Protein AF-A0A6I2T5A4-F1 (afdb_monomer_lite)

pLDDT: mean 81.87, std 15.04, range [35.31, 98.81]

Sequence (283 aa):
QAQASGKRFGLYHYAMGGNPETEARFFYANTSNYWRHGIVALDWEMDDNPAWGNWDWVRRFMAECERLSGGVRPLLYTGPVAGTIPQDIRDRYGLWIAQYANMSPTGYQANPWMIGAYGEAMRQYSGTGVVNTWSPIDLNVFRGDAWQWDLYANPTGGSAPPAAPAAPVQPSDPQPTPSTGGISHVMQWGETIWGLAVAYNAWPLSMWHTPSGDINRYYVGDVVTYGGGSTATPAPSTGVSKTLQWGDTVWDFATSHGYSVSRCTVPSGNINVYYVGDVVTCR

Secondary structure (DSSP, 8-state):
-TGGGT---EEEEE--SS-HHHHHHHHHHHHGGGBTTBEEEEE--STT-TTTT-HHHHHHHHHHHHHHHTSPPPEEEESTTGGGS-HHHHTTS-EEEE--S-SS-B---SS-TTTTTT--SEEEEEEEEEETTEEEEEEEEESS-HHHHHHHH-TTS--PPPPP----PPPSS-----SS--EEEEPPTT--HHHHHHHTT---GGGEE-TTS-TT---TT-EEEESS----PPPPSS-EEEE--TT--HHHHHHHTT--GGGEE-TTS-TT---TT-EEEE-

Radius of gyration: 26.28 Å; chains: 1; bounding box: 55×50×74 Å

Foldseek 3Di:
DCVVVVHADEEEQEAQQDQLLVSLCVVCVVCVVCFLVHAYAYAQEDDNHPCHPPLVSVVNNQVSNCVSNVGQGHEYEDEPCLVVRDVVCVVRHAYEYEDEPDADEDEDDPDAPCPCVSPHQKYFHYQAYDDDPDGDHTDMDGPDDPLVRSCNRHVPPPRDDDPDPPQPDQPPDPDPAPPDDKDKDQDAPPDALSNVCVVVVQDDSVQKAWPLRDSRDFDGRTIMIGDDDDPPDDQDPDKDKDQAAPPDACCVVQVVRVHGSSQKAWPVRDSVDHDRRIMIMGD

Structure (mmCIF, N/CA/C/O backbone):
data_AF-A0A6I2T5A4-F1
#
_entry.id   AF-A0A6I2T5A4-F1
#
loop_
_atom_site.group_PDB
_atom_site.id
_atom_site.type_symbol
_atom_site.label_atom_id
_atom_site.label_alt_id
_atom_site.label_comp_id
_atom_site.label_asym_id
_atom_site.label_entity_id
_atom_site.label_seq_id
_atom_site.pdbx_PDB_ins_code
_atom_site.Cartn_x
_atom_site.Cartn_y
_atom_site.Cartn_z
_atom_site.occupancy
_atom_site.B_iso_or_equiv
_atom_site.auth_seq_id
_atom_site.auth_comp_id
_atom_site.auth_asym_id
_atom_site.auth_atom_id
_atom_site.pdbx_PDB_model_num
ATOM 1 N N . GLN A 1 1 ? 6.839 19.811 -1.739 1.00 67.25 1 GLN A N 1
ATOM 2 C CA . GLN A 1 1 ? 5.591 20.328 -1.127 1.00 67.25 1 GLN A CA 1
ATOM 3 C C . GLN A 1 1 ? 4.918 19.281 -0.239 1.00 67.25 1 GLN A C 1
ATOM 5 O O . GLN A 1 1 ? 4.733 19.571 0.933 1.00 67.25 1 GLN A O 1
ATOM 10 N N . ALA A 1 2 ? 4.638 18.060 -0.725 1.00 71.69 2 ALA A N 1
ATOM 11 C CA . ALA A 1 2 ? 4.043 16.991 0.095 1.00 71.69 2 ALA A CA 1
ATOM 12 C C . ALA A 1 2 ? 4.837 16.693 1.385 1.00 71.69 2 ALA A C 1
ATOM 14 O O . ALA A 1 2 ? 4.290 16.820 2.477 1.00 71.69 2 ALA A O 1
ATOM 15 N N . GLN A 1 3 ? 6.146 16.446 1.276 1.00 72.38 3 GLN A N 1
ATOM 16 C CA . GLN A 1 3 ? 7.022 16.222 2.436 1.00 72.38 3 GLN A CA 1
ATOM 17 C C . GLN A 1 3 ? 7.024 17.401 3.428 1.00 72.38 3 GLN A C 1
ATOM 19 O O . GLN A 1 3 ? 6.971 17.199 4.636 1.00 72.38 3 GLN A O 1
ATOM 24 N N . ALA A 1 4 ? 7.006 18.642 2.928 1.00 75.75 4 ALA A N 1
ATOM 25 C CA . ALA A 1 4 ? 6.975 19.846 3.765 1.00 75.75 4 ALA A CA 1
ATOM 26 C C . ALA A 1 4 ? 5.644 20.027 4.522 1.00 75.75 4 ALA A C 1
ATOM 28 O O . ALA A 1 4 ? 5.604 20.728 5.525 1.00 75.75 4 ALA A O 1
ATOM 29 N N . SER A 1 5 ? 4.562 19.389 4.063 1.00 80.12 5 SER A N 1
ATOM 30 C CA . SER A 1 5 ? 3.248 19.445 4.717 1.00 80.12 5 SER A CA 1
ATOM 31 C C . SER A 1 5 ? 3.078 18.441 5.865 1.00 80.12 5 SER A C 1
ATOM 33 O O . SER A 1 5 ? 2.000 18.366 6.449 1.00 80.12 5 SER A O 1
ATOM 35 N N . GLY A 1 6 ? 4.100 17.626 6.158 1.00 82.50 6 GLY A N 1
ATOM 36 C CA . GLY A 1 6 ? 4.026 16.554 7.159 1.00 82.50 6 GLY A CA 1
ATOM 37 C C . GLY A 1 6 ? 3.143 15.370 6.747 1.00 82.50 6 GLY A C 1
ATOM 38 O O . GLY A 1 6 ? 2.936 14.447 7.533 1.00 82.50 6 GLY A O 1
ATOM 39 N N . LYS A 1 7 ? 2.615 15.372 5.517 1.00 85.75 7 LYS A N 1
ATOM 40 C CA . LYS A 1 7 ? 1.855 14.250 4.968 1.00 85.75 7 LYS A CA 1
ATOM 41 C C . LYS A 1 7 ? 2.800 13.141 4.523 1.00 85.75 7 LYS A C 1
ATOM 43 O O . LYS A 1 7 ? 3.829 13.392 3.895 1.00 85.75 7 LYS A O 1
ATOM 48 N N . ARG A 1 8 ? 2.377 11.904 4.780 1.00 90.44 8 ARG A N 1
ATOM 49 C CA . ARG A 1 8 ? 2.925 10.725 4.113 1.00 90.44 8 ARG A CA 1
ATOM 50 C C . ARG A 1 8 ? 2.704 10.850 2.615 1.00 90.44 8 ARG A C 1
ATOM 52 O O . ARG A 1 8 ? 1.643 11.291 2.174 1.00 90.44 8 ARG A O 1
ATOM 59 N N . PHE A 1 9 ? 3.731 10.509 1.856 1.00 93.88 9 PHE A N 1
ATOM 60 C CA . PHE A 1 9 ? 3.742 10.651 0.411 1.00 93.88 9 PHE A CA 1
ATOM 61 C C . PHE A 1 9 ? 4.291 9.384 -0.235 1.00 93.88 9 PHE A C 1
ATOM 63 O O . PHE A 1 9 ? 4.863 8.518 0.436 1.00 93.88 9 PHE A O 1
ATOM 70 N N . GLY A 1 10 ? 4.105 9.291 -1.543 1.00 94.69 10 GLY A N 1
ATOM 71 C CA . GLY A 1 10 ? 4.686 8.239 -2.349 1.00 94.69 10 GLY A CA 1
ATOM 72 C C . GLY A 1 10 ? 4.925 8.692 -3.778 1.00 94.69 10 GLY A C 1
ATOM 73 O O . GLY A 1 10 ? 4.597 9.821 -4.149 1.00 94.69 10 GLY A O 1
ATOM 74 N N . LEU A 1 11 ? 5.530 7.801 -4.545 1.00 95.88 11 LEU A N 1
ATOM 75 C CA . LEU A 1 11 ? 5.878 7.972 -5.945 1.00 95.88 11 LEU A CA 1
ATOM 76 C C . LEU A 1 11 ? 5.479 6.709 -6.695 1.00 95.88 11 LEU A C 1
ATOM 78 O O . LEU A 1 11 ? 5.529 5.616 -6.132 1.00 95.88 11 LEU A O 1
ATOM 82 N N . TYR A 1 12 ? 5.147 6.844 -7.969 1.00 98.12 12 TYR A N 1
ATOM 83 C CA . TYR A 1 12 ? 4.928 5.696 -8.833 1.00 98.12 12 TYR A CA 1
ATOM 84 C C . TYR A 1 12 ? 5.633 5.886 -10.172 1.00 98.12 12 TYR A C 1
ATOM 86 O O . TYR A 1 12 ? 5.960 7.010 -10.561 1.00 98.12 12 TYR A O 1
ATOM 94 N N . HIS A 1 13 ? 5.879 4.771 -10.851 1.00 98.56 13 HIS A N 1
ATOM 95 C CA . HIS A 1 13 ? 6.352 4.733 -12.229 1.00 98.56 13 HIS A CA 1
ATOM 96 C C . HIS A 1 13 ? 5.300 4.055 -13.094 1.00 98.56 13 HIS A C 1
ATOM 98 O O . HIS A 1 13 ? 4.991 2.892 -12.847 1.00 98.56 13 HIS A O 1
ATOM 104 N N . TYR A 1 14 ? 4.782 4.767 -14.092 1.00 97.88 14 TYR A N 1
ATOM 105 C CA . TYR A 1 14 ? 3.904 4.195 -15.111 1.00 97.88 14 TYR A CA 1
ATOM 106 C C . TYR A 1 14 ? 4.712 3.307 -16.060 1.00 97.88 14 TYR A C 1
ATOM 108 O O . TYR A 1 14 ? 5.677 3.771 -16.672 1.00 97.88 14 TYR A O 1
ATOM 116 N N . ALA A 1 15 ? 4.338 2.033 -16.169 1.00 97.75 15 ALA A N 1
ATOM 117 C CA . ALA A 1 15 ? 5.017 1.075 -17.030 1.00 97.75 15 ALA A CA 1
ATOM 118 C C . ALA A 1 15 ? 4.807 1.409 -18.512 1.00 97.75 15 ALA A C 1
ATOM 120 O O . ALA A 1 15 ? 3.726 1.209 -19.055 1.00 97.75 15 ALA A O 1
ATOM 121 N N . MET A 1 16 ? 5.871 1.827 -19.197 1.00 96.31 16 MET A N 1
ATOM 122 C CA . MET A 1 16 ? 5.830 2.113 -20.640 1.00 96.31 16 MET A CA 1
ATOM 123 C C . MET A 1 16 ? 6.041 0.855 -21.497 1.00 96.31 16 MET A C 1
ATOM 125 O O . MET A 1 16 ? 6.092 0.928 -22.724 1.00 96.31 16 MET A O 1
ATOM 129 N N . GLY A 1 17 ? 6.229 -0.306 -20.863 1.00 95.75 17 GLY A N 1
ATOM 130 C CA . GLY A 1 17 ? 6.377 -1.607 -21.516 1.00 95.75 17 GLY A CA 1
ATOM 131 C C . GLY A 1 17 ? 7.678 -1.811 -22.299 1.00 95.75 17 GLY A C 1
ATOM 132 O O . GLY A 1 17 ? 7.773 -2.740 -23.101 1.00 95.75 17 GLY A O 1
ATOM 133 N N . GLY A 1 18 ? 8.691 -0.972 -22.071 1.00 96.25 18 GLY A N 1
ATOM 134 C CA . GLY A 1 18 ? 10.031 -1.105 -22.634 1.00 96.25 18 GLY A CA 1
ATOM 135 C C . GLY A 1 18 ? 10.862 -2.180 -21.925 1.00 96.25 18 GLY A C 1
ATOM 136 O O . GLY A 1 18 ? 10.361 -3.216 -21.491 1.00 96.25 18 GLY A O 1
ATOM 137 N N . ASN A 1 19 ? 12.174 -1.968 -21.793 1.00 98.38 19 ASN A N 1
ATOM 138 C CA . ASN A 1 19 ? 13.008 -2.874 -20.997 1.00 98.38 19 ASN A CA 1
ATOM 139 C C . ASN A 1 19 ? 12.810 -2.600 -19.485 1.00 98.38 19 ASN A C 1
ATOM 141 O O . ASN A 1 19 ? 13.098 -1.480 -19.051 1.00 98.38 19 ASN A O 1
ATOM 145 N N . PRO A 1 20 ? 12.416 -3.604 -18.672 1.00 98.62 20 PRO A N 1
ATOM 146 C CA . PRO A 1 20 ? 12.038 -3.383 -17.274 1.00 98.62 20 PRO A CA 1
ATOM 147 C C . PRO A 1 20 ? 13.186 -2.840 -16.418 1.00 98.62 20 PRO A C 1
ATOM 149 O O . PRO A 1 20 ? 12.976 -1.946 -15.605 1.00 98.62 20 PRO A O 1
ATOM 152 N N . GLU A 1 21 ? 14.425 -3.305 -16.613 1.00 98.81 21 GLU A N 1
ATOM 153 C CA . GLU A 1 21 ? 15.551 -2.797 -15.824 1.00 98.81 21 GLU A CA 1
ATOM 154 C C . GLU A 1 21 ? 15.936 -1.363 -16.205 1.00 98.81 21 GLU A C 1
ATOM 156 O O . GLU A 1 21 ? 16.437 -0.604 -15.378 1.00 98.81 21 GLU A O 1
ATOM 161 N N . THR A 1 22 ? 15.725 -0.976 -17.462 1.00 98.75 22 THR A N 1
ATOM 162 C CA . THR A 1 22 ? 15.990 0.390 -17.926 1.00 98.75 22 THR A CA 1
ATOM 163 C C . THR A 1 22 ? 14.976 1.363 -17.349 1.00 98.75 22 THR A C 1
ATOM 165 O O . THR A 1 22 ? 15.373 2.418 -16.855 1.00 98.75 22 THR A O 1
ATOM 168 N N . GLU A 1 23 ? 13.699 0.984 -17.323 1.00 98.69 23 GLU A N 1
ATOM 169 C CA . GLU A 1 23 ? 12.656 1.771 -16.666 1.00 98.69 23 GLU A CA 1
ATOM 170 C C . GLU A 1 23 ? 12.869 1.855 -15.148 1.00 98.69 23 GLU A C 1
ATOM 172 O O . GLU A 1 23 ? 12.817 2.948 -14.590 1.00 98.69 23 GLU A O 1
ATOM 177 N N . ALA A 1 24 ? 13.226 0.752 -14.482 1.00 98.75 24 ALA A N 1
ATOM 178 C CA . ALA A 1 24 ? 13.527 0.758 -13.048 1.00 98.75 24 ALA A CA 1
ATOM 179 C C . ALA A 1 24 ? 14.724 1.663 -12.704 1.00 98.75 24 ALA A C 1
ATOM 181 O O . ALA A 1 24 ? 14.675 2.433 -11.741 1.00 98.75 24 ALA A O 1
ATOM 182 N N . ARG A 1 25 ? 15.794 1.626 -13.515 1.00 98.75 25 ARG A N 1
ATOM 183 C CA . ARG A 1 25 ? 16.942 2.537 -13.369 1.00 98.75 25 ARG A CA 1
ATOM 184 C C . ARG A 1 25 ? 16.551 3.989 -13.591 1.00 98.75 25 ARG A C 1
ATOM 186 O O . ARG A 1 25 ? 17.003 4.842 -12.831 1.00 98.75 25 ARG A O 1
ATOM 193 N N . PHE A 1 26 ? 15.732 4.271 -14.602 1.00 98.62 26 PHE A N 1
ATOM 194 C CA . PHE A 1 26 ? 15.219 5.614 -14.851 1.00 98.62 26 PHE A CA 1
ATOM 195 C C . PHE A 1 26 ? 14.410 6.116 -13.653 1.00 98.62 26 PHE A C 1
ATOM 197 O O . PHE A 1 26 ? 14.694 7.197 -13.136 1.00 98.62 26 PHE A O 1
ATOM 204 N N . PHE A 1 27 ? 13.463 5.315 -13.163 1.00 98.56 27 PHE A N 1
ATOM 205 C CA . PHE A 1 27 ? 12.643 5.670 -12.014 1.00 98.56 27 PHE A CA 1
ATOM 206 C C . PHE A 1 27 ? 13.506 5.962 -10.787 1.00 98.56 27 PHE A C 1
ATOM 208 O O . PHE A 1 27 ? 13.408 7.042 -10.201 1.00 98.56 27 PHE A O 1
ATOM 215 N N . TYR A 1 28 ? 14.411 5.045 -10.438 1.00 98.19 28 TYR A N 1
ATOM 216 C CA . TYR A 1 28 ? 15.290 5.202 -9.284 1.00 98.19 28 TYR A CA 1
ATOM 217 C C . TYR A 1 28 ? 16.212 6.418 -9.418 1.00 98.19 28 TYR A C 1
ATOM 219 O O . TYR A 1 28 ? 16.276 7.235 -8.504 1.00 98.19 28 TYR A O 1
ATOM 227 N N . ALA A 1 29 ? 16.899 6.591 -10.550 1.00 98.12 29 ALA A N 1
ATOM 228 C CA . ALA A 1 29 ? 17.847 7.691 -10.734 1.00 98.12 29 ALA A CA 1
ATOM 229 C C . ALA A 1 29 ? 17.183 9.066 -10.561 1.00 98.12 29 ALA A C 1
ATOM 231 O O . ALA A 1 29 ? 17.751 9.943 -9.912 1.00 98.12 29 ALA A O 1
ATOM 232 N N . ASN A 1 30 ? 15.961 9.229 -11.073 1.00 97.94 30 ASN A N 1
ATOM 233 C CA . ASN A 1 30 ? 15.227 10.495 -11.015 1.00 97.94 30 ASN A CA 1
ATOM 234 C C . ASN A 1 30 ? 14.513 10.746 -9.682 1.00 97.94 30 ASN A C 1
ATOM 236 O O . ASN A 1 30 ? 14.039 11.856 -9.448 1.00 97.94 30 ASN A O 1
ATOM 240 N N . THR A 1 31 ? 14.412 9.738 -8.814 1.00 97.31 31 THR A N 1
ATOM 241 C CA . THR A 1 31 ? 13.638 9.850 -7.569 1.00 97.31 31 THR A CA 1
ATOM 242 C C . THR A 1 31 ? 14.379 9.402 -6.318 1.00 97.31 31 THR A C 1
ATOM 244 O O . THR A 1 31 ? 13.811 9.474 -5.234 1.00 97.31 31 THR A O 1
ATOM 247 N N . SER A 1 32 ? 15.634 8.956 -6.434 1.00 95.25 32 SER A N 1
ATOM 248 C CA . SER A 1 32 ? 16.426 8.313 -5.369 1.00 95.25 32 SER A CA 1
ATOM 249 C C . SER A 1 32 ? 16.433 9.065 -4.035 1.00 95.25 32 SER A C 1
ATOM 251 O O . SER A 1 32 ? 16.410 8.440 -2.979 1.00 95.25 32 SER A O 1
ATOM 253 N N . ASN A 1 33 ? 16.376 10.396 -4.065 1.00 93.62 33 ASN A N 1
ATOM 254 C CA . ASN A 1 33 ? 16.299 11.264 -2.889 1.00 93.62 33 ASN A CA 1
ATOM 255 C C . ASN A 1 33 ? 15.007 11.113 -2.059 1.00 93.62 33 ASN A C 1
ATOM 257 O O . ASN A 1 33 ? 14.944 11.605 -0.935 1.00 93.62 33 ASN A O 1
ATOM 261 N N . TYR A 1 34 ? 13.981 10.457 -2.597 1.00 93.62 34 TYR A N 1
ATOM 262 C CA . TYR A 1 34 ? 12.700 10.206 -1.935 1.00 93.62 34 TYR A CA 1
ATOM 263 C C . TYR A 1 34 ? 12.519 8.756 -1.476 1.00 93.62 34 TYR A C 1
ATOM 265 O O . TYR A 1 34 ? 11.620 8.467 -0.679 1.00 93.62 34 TYR A O 1
ATOM 273 N N . TRP A 1 35 ? 13.357 7.835 -1.957 1.00 94.00 35 TRP A N 1
ATOM 274 C CA . TRP A 1 35 ? 13.312 6.443 -1.518 1.00 94.00 35 TRP A CA 1
ATOM 275 C C . TRP A 1 35 ? 13.624 6.382 -0.026 1.00 94.00 35 TRP A C 1
ATOM 277 O O . TRP A 1 35 ? 14.438 7.157 0.469 1.00 94.00 35 TRP A O 1
ATOM 287 N N . ARG A 1 36 ? 12.954 5.481 0.704 1.00 92.31 36 ARG A N 1
ATOM 288 C CA . ARG A 1 36 ? 13.001 5.393 2.180 1.00 92.31 36 ARG A CA 1
ATOM 289 C C . ARG A 1 36 ? 12.323 6.537 2.936 1.00 92.31 36 ARG A C 1
ATOM 291 O O . ARG A 1 36 ? 12.298 6.512 4.164 1.00 92.31 36 ARG A O 1
ATOM 298 N N . HIS A 1 37 ? 11.723 7.495 2.234 1.00 91.31 37 HIS A N 1
ATOM 299 C CA . HIS A 1 37 ? 10.949 8.586 2.834 1.00 91.31 37 HIS A CA 1
ATOM 300 C C . HIS A 1 37 ? 9.469 8.565 2.431 1.00 91.31 37 HIS A C 1
ATOM 302 O O . HIS A 1 37 ? 8.632 9.105 3.152 1.00 91.31 37 HIS A O 1
ATOM 308 N N . GLY A 1 38 ? 9.143 7.919 1.311 1.00 92.69 38 GLY A N 1
ATOM 309 C CA . GLY A 1 38 ? 7.780 7.666 0.858 1.00 92.69 38 GLY A CA 1
ATOM 310 C C . GLY A 1 38 ? 7.634 6.268 0.264 1.00 92.69 38 GLY A C 1
ATOM 311 O O . GLY A 1 38 ? 8.629 5.610 -0.047 1.00 92.69 38 GLY A O 1
ATOM 312 N N . ILE A 1 39 ? 6.389 5.813 0.119 1.00 96.19 39 ILE A N 1
ATOM 313 C CA . ILE A 1 39 ? 6.100 4.557 -0.583 1.00 96.19 39 ILE A CA 1
ATOM 314 C C . ILE A 1 39 ? 6.443 4.726 -2.062 1.00 96.19 39 ILE A C 1
ATOM 316 O O . ILE A 1 39 ? 6.212 5.780 -2.649 1.00 96.19 39 ILE A O 1
ATOM 320 N N . VAL A 1 40 ? 6.964 3.672 -2.673 1.00 97.88 40 VAL A N 1
ATOM 321 C CA . VAL A 1 40 ? 7.181 3.600 -4.118 1.00 97.88 40 VAL A CA 1
ATOM 322 C C . VAL A 1 40 ? 6.260 2.543 -4.714 1.00 97.88 40 VAL A C 1
ATOM 324 O O . VAL A 1 40 ? 5.976 1.539 -4.063 1.00 97.88 40 VAL A O 1
ATOM 327 N N . ALA A 1 41 ? 5.776 2.762 -5.931 1.00 98.69 41 ALA A N 1
ATOM 328 C CA . ALA A 1 41 ? 4.894 1.834 -6.625 1.00 98.69 41 ALA A CA 1
ATOM 329 C C . ALA A 1 41 ? 5.269 1.682 -8.104 1.00 98.69 41 ALA A C 1
ATOM 331 O O . ALA A 1 41 ? 5.792 2.605 -8.728 1.00 98.69 41 ALA A O 1
ATOM 332 N N . LEU A 1 42 ? 4.990 0.509 -8.658 1.00 98.69 42 LEU A N 1
ATOM 333 C CA . LEU A 1 42 ? 4.878 0.296 -10.093 1.00 98.69 42 LEU A CA 1
ATOM 334 C C . LEU A 1 42 ? 3.410 0.445 -10.467 1.00 98.69 42 LEU A C 1
ATOM 336 O O . LEU A 1 42 ? 2.574 -0.270 -9.921 1.00 98.69 42 LEU A O 1
ATOM 340 N N . ASP A 1 43 ? 3.125 1.334 -11.402 1.00 98.25 43 ASP A N 1
ATOM 341 C CA . ASP A 1 43 ? 1.824 1.471 -12.028 1.00 98.25 43 ASP A CA 1
ATOM 342 C C . ASP A 1 43 ? 1.781 0.578 -13.281 1.00 98.25 43 ASP A C 1
ATOM 344 O O . ASP A 1 43 ? 2.456 0.827 -14.284 1.00 98.25 43 ASP A O 1
ATOM 348 N N 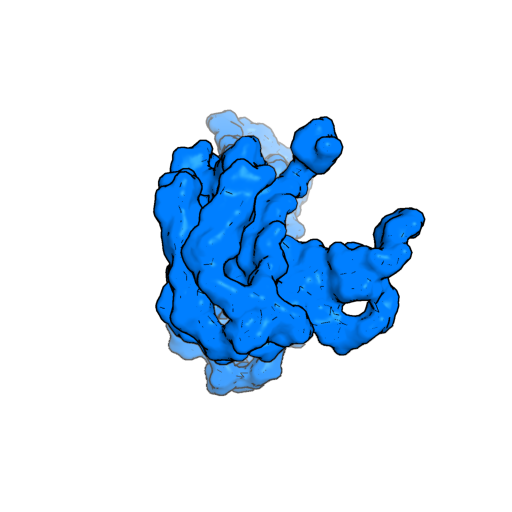. TRP A 1 44 ? 1.094 -0.560 -13.142 1.00 97.00 44 TRP A N 1
ATOM 349 C CA . TRP A 1 44 ? 0.957 -1.603 -14.151 1.00 97.00 44 TRP A CA 1
ATOM 350 C C . TRP A 1 44 ? -0.467 -1.567 -14.707 1.00 97.00 44 TRP A C 1
ATOM 352 O O . TRP A 1 44 ? -1.404 -2.094 -14.088 1.00 97.00 44 TRP A O 1
ATOM 362 N N . GLU A 1 45 ? -0.607 -0.994 -15.902 1.00 92.62 45 GLU A N 1
ATOM 363 C CA . GLU A 1 45 ? -1.874 -0.831 -16.627 1.00 92.62 45 GLU A CA 1
ATOM 364 C C . GLU A 1 45 ? -1.731 -1.164 -18.118 1.00 92.62 45 GLU A C 1
ATOM 366 O O . GLU A 1 45 ? -0.627 -1.426 -18.587 1.00 92.62 45 GLU A O 1
ATOM 371 N N . MET A 1 46 ? -2.855 -1.234 -18.843 1.00 87.94 46 MET A N 1
ATOM 372 C CA . MET A 1 46 ? -2.918 -1.725 -20.227 1.00 87.94 46 MET A CA 1
ATOM 373 C C . MET A 1 46 ? -2.621 -0.659 -21.288 1.00 87.94 46 MET A C 1
ATOM 375 O O . MET A 1 46 ? -2.087 -1.012 -22.334 1.00 87.94 46 MET A O 1
ATOM 379 N N . ASP A 1 47 ? -2.993 0.599 -21.043 1.00 85.31 47 ASP A N 1
ATOM 380 C CA . ASP A 1 47 ? -3.223 1.591 -22.104 1.00 85.31 47 ASP A CA 1
ATOM 381 C C . ASP A 1 47 ? -2.005 1.825 -23.014 1.00 85.31 47 ASP A C 1
ATOM 383 O O . ASP A 1 47 ? -2.033 1.431 -24.180 1.00 85.31 47 ASP A O 1
ATOM 387 N N . ASP A 1 48 ? -0.920 2.395 -22.484 1.00 88.56 48 ASP A N 1
ATOM 388 C CA . ASP A 1 48 ? 0.307 2.695 -23.242 1.00 88.56 48 ASP A CA 1
ATOM 389 C C . ASP A 1 48 ? 1.434 1.683 -22.966 1.00 88.56 48 ASP A C 1
ATOM 391 O O . ASP A 1 48 ? 2.620 1.951 -23.169 1.00 88.56 48 ASP A O 1
ATOM 395 N N . ASN A 1 49 ? 1.065 0.490 -22.498 1.00 92.81 49 ASN A N 1
ATOM 396 C CA . ASN A 1 49 ? 1.994 -0.524 -22.021 1.00 92.81 49 ASN A CA 1
ATOM 397 C C . ASN A 1 49 ? 1.959 -1.779 -22.910 1.00 92.81 49 ASN A C 1
ATOM 399 O O . ASN A 1 49 ? 1.208 -2.724 -22.644 1.00 92.81 49 ASN A O 1
ATOM 403 N N . PRO A 1 50 ? 2.819 -1.873 -23.937 1.00 94.88 50 PRO A N 1
ATOM 404 C CA . PRO A 1 50 ? 2.892 -3.055 -24.792 1.00 94.88 50 PRO A CA 1
ATOM 405 C C . PRO A 1 50 ? 3.344 -4.327 -24.055 1.00 94.88 50 PRO A C 1
ATOM 407 O O . PRO A 1 50 ? 3.194 -5.422 -24.595 1.00 94.88 50 PRO A O 1
ATOM 410 N N . ALA A 1 51 ? 3.899 -4.218 -22.842 1.00 96.00 51 ALA A N 1
ATOM 411 C CA . ALA A 1 51 ? 4.266 -5.374 -22.029 1.00 96.00 51 ALA A CA 1
ATOM 412 C C . ALA A 1 51 ? 3.102 -5.896 -21.171 1.00 96.00 51 ALA A C 1
ATOM 414 O O . ALA A 1 51 ? 3.282 -6.899 -20.478 1.00 96.00 51 ALA A O 1
ATOM 415 N N . TRP A 1 52 ? 1.928 -5.255 -21.195 1.00 94.44 52 TRP A N 1
ATOM 416 C CA . TRP A 1 52 ? 0.777 -5.642 -20.384 1.00 94.44 52 TRP A CA 1
ATOM 417 C C . TRP A 1 52 ? 0.476 -7.149 -20.456 1.00 94.44 52 TRP A C 1
ATOM 419 O O . TRP A 1 52 ? 0.483 -7.769 -21.519 1.00 94.44 52 TRP A O 1
ATOM 429 N N . GLY A 1 53 ? 0.241 -7.762 -19.292 1.00 91.56 53 GLY A N 1
ATOM 430 C CA . GLY A 1 53 ? 0.081 -9.215 -19.142 1.00 91.56 53 GLY A CA 1
ATOM 431 C C . GLY A 1 53 ? 1.390 -10.008 -19.004 1.00 91.56 53 GLY A C 1
ATOM 432 O O . GLY A 1 53 ? 1.355 -11.182 -18.632 1.00 91.56 53 GLY A O 1
ATOM 433 N N . ASN A 1 54 ? 2.555 -9.391 -19.224 1.00 96.31 54 ASN A N 1
ATOM 434 C CA . ASN A 1 54 ? 3.852 -10.020 -18.992 1.00 96.31 54 ASN A CA 1
ATOM 435 C C . ASN A 1 54 ? 4.293 -9.900 -17.522 1.00 96.31 54 ASN A C 1
ATOM 437 O O . ASN A 1 54 ? 4.958 -8.948 -17.117 1.00 96.31 54 ASN A O 1
ATOM 441 N N . TRP A 1 55 ? 3.994 -10.915 -16.714 1.00 96.00 55 TRP A N 1
ATOM 442 C CA . TRP A 1 55 ? 4.419 -10.943 -15.311 1.00 96.00 55 TRP A CA 1
ATOM 443 C C . TRP A 1 55 ? 5.936 -11.088 -15.109 1.00 96.00 55 TRP A C 1
ATOM 445 O O . TRP A 1 55 ? 6.433 -10.743 -14.039 1.00 96.00 55 TRP A O 1
ATOM 455 N N . ASP A 1 56 ? 6.696 -11.582 -16.094 1.00 98.25 56 ASP A N 1
ATOM 456 C CA . ASP A 1 56 ? 8.168 -11.573 -16.023 1.00 98.25 56 ASP A CA 1
ATOM 457 C C . ASP A 1 56 ? 8.717 -10.142 -16.068 1.00 98.25 56 ASP A C 1
ATOM 459 O O . ASP A 1 56 ? 9.626 -9.799 -15.313 1.00 98.25 56 ASP A O 1
ATOM 463 N N . TRP A 1 57 ? 8.091 -9.272 -16.867 1.00 98.50 57 TRP A N 1
ATOM 464 C CA . TRP A 1 57 ? 8.419 -7.848 -16.899 1.00 98.50 57 TRP A CA 1
ATOM 465 C C . TRP A 1 57 ? 8.275 -7.217 -15.509 1.00 98.50 57 TRP A C 1
ATOM 467 O O . TRP A 1 57 ? 9.213 -6.594 -15.009 1.00 98.50 57 TRP A O 1
ATOM 477 N N . VAL A 1 58 ? 7.137 -7.467 -14.847 1.00 98.50 58 VAL A N 1
ATOM 478 C CA . VAL A 1 58 ? 6.858 -6.976 -13.487 1.00 98.50 58 VAL A CA 1
ATOM 479 C C . VAL A 1 58 ? 7.910 -7.480 -12.501 1.00 98.50 58 VAL A C 1
ATOM 481 O O . VAL A 1 58 ? 8.484 -6.681 -11.763 1.00 98.50 58 VAL A O 1
ATOM 484 N N . ARG A 1 59 ? 8.231 -8.783 -12.510 1.00 98.56 59 ARG A N 1
ATOM 485 C CA . ARG A 1 59 ? 9.267 -9.353 -11.627 1.00 98.56 59 ARG A CA 1
ATOM 486 C C . ARG A 1 59 ? 10.601 -8.638 -11.784 1.00 98.56 59 ARG A C 1
ATOM 488 O O . ARG A 1 59 ? 11.221 -8.275 -10.788 1.00 98.56 59 ARG A O 1
ATOM 495 N N . ARG A 1 60 ? 11.034 -8.433 -13.026 1.00 98.81 60 ARG A N 1
ATOM 496 C CA . ARG A 1 60 ? 12.335 -7.839 -13.344 1.00 98.81 60 ARG A CA 1
ATOM 497 C C . ARG A 1 60 ? 12.408 -6.369 -12.952 1.00 98.81 60 ARG A C 1
ATOM 499 O O . ARG A 1 60 ? 13.392 -5.965 -12.337 1.00 98.81 60 ARG A O 1
ATOM 506 N N . PHE A 1 61 ? 11.357 -5.594 -13.225 1.00 98.81 61 PHE A N 1
ATOM 507 C CA . PHE A 1 61 ? 11.278 -4.193 -12.807 1.00 98.81 61 PHE A CA 1
ATOM 508 C C . PHE A 1 61 ? 11.346 -4.077 -11.278 1.00 98.81 61 PHE A C 1
ATOM 510 O O . PHE A 1 61 ? 12.198 -3.378 -10.728 1.00 98.81 61 PHE A O 1
ATOM 517 N N . MET A 1 62 ? 10.487 -4.823 -10.579 1.00 98.69 62 MET A N 1
ATOM 518 C CA . MET A 1 62 ? 10.354 -4.747 -9.122 1.00 98.69 62 MET A CA 1
ATOM 519 C C . MET A 1 62 ? 11.618 -5.240 -8.404 1.00 98.69 62 MET A C 1
ATOM 521 O O . MET A 1 62 ? 12.028 -4.652 -7.401 1.00 98.69 62 MET A O 1
ATOM 525 N N . ALA A 1 63 ? 12.266 -6.288 -8.925 1.00 98.75 63 ALA A N 1
ATOM 526 C CA . ALA A 1 63 ? 13.535 -6.790 -8.405 1.00 98.75 63 ALA A CA 1
ATOM 527 C C . ALA A 1 63 ? 14.687 -5.797 -8.621 1.00 98.75 63 ALA A C 1
ATOM 529 O O . ALA A 1 63 ? 15.511 -5.619 -7.723 1.00 98.75 63 ALA A O 1
ATOM 530 N N . GLU A 1 64 ? 14.742 -5.117 -9.770 1.00 98.81 64 GLU A N 1
ATOM 531 C CA . GLU A 1 64 ? 15.766 -4.099 -10.028 1.00 98.81 64 GLU A CA 1
ATOM 532 C C . GLU A 1 64 ? 15.578 -2.875 -9.117 1.00 98.81 64 GLU A C 1
ATOM 534 O O . GLU A 1 64 ? 16.552 -2.387 -8.543 1.00 98.81 64 GLU A O 1
ATOM 539 N N . CYS A 1 65 ? 14.340 -2.428 -8.886 1.00 98.62 65 CYS A N 1
ATOM 540 C CA . CYS A 1 65 ? 14.031 -1.397 -7.889 1.00 98.62 65 CYS A CA 1
ATOM 541 C C . CYS A 1 65 ? 14.475 -1.793 -6.469 1.00 98.62 65 CYS A C 1
ATOM 543 O O . CYS A 1 65 ? 15.105 -0.996 -5.765 1.00 98.62 65 CYS A O 1
ATOM 545 N N . GLU A 1 66 ? 14.189 -3.028 -6.047 1.00 97.62 66 GLU A N 1
ATOM 546 C CA . GLU A 1 66 ? 14.619 -3.550 -4.743 1.00 97.62 66 GLU A CA 1
ATOM 547 C C . GLU A 1 66 ? 16.150 -3.586 -4.638 1.00 97.62 66 GLU A C 1
ATOM 549 O O . GLU A 1 66 ? 16.713 -3.151 -3.631 1.00 97.62 66 GLU A O 1
ATOM 554 N N . ARG A 1 67 ? 16.842 -4.021 -5.697 1.00 98.44 67 ARG A N 1
ATOM 555 C CA . ARG A 1 67 ? 18.307 -4.050 -5.749 1.00 98.44 67 ARG A CA 1
ATOM 556 C C . ARG A 1 67 ? 18.912 -2.647 -5.664 1.00 98.44 67 ARG A C 1
ATOM 558 O O . ARG A 1 67 ? 19.831 -2.435 -4.876 1.00 98.44 67 ARG A O 1
ATOM 565 N N . LEU A 1 68 ? 18.416 -1.699 -6.462 1.00 98.12 68 LEU A N 1
ATOM 566 C CA . LEU A 1 68 ? 18.937 -0.327 -6.538 1.00 98.12 68 LEU A CA 1
ATOM 567 C C . LEU A 1 68 ? 18.748 0.444 -5.228 1.00 98.12 68 LEU A C 1
ATOM 569 O O . LEU A 1 68 ? 19.639 1.180 -4.811 1.00 98.12 68 LEU A O 1
ATOM 573 N N . SER A 1 69 ? 17.610 0.244 -4.567 1.00 95.94 69 SER A N 1
ATOM 574 C CA . SER A 1 69 ? 17.261 0.918 -3.313 1.00 95.94 69 SER A CA 1
ATOM 575 C C . SER A 1 69 ? 17.864 0.280 -2.060 1.00 95.94 69 SER A C 1
ATOM 577 O O . SER A 1 69 ? 17.764 0.843 -0.963 1.00 95.94 69 SER A O 1
ATOM 579 N N . GLY A 1 70 ? 18.471 -0.903 -2.190 1.00 94.12 70 GLY A N 1
ATOM 580 C CA . GLY A 1 70 ? 18.975 -1.683 -1.062 1.00 94.12 70 GLY A CA 1
ATOM 581 C C . GLY A 1 70 ? 17.862 -2.301 -0.209 1.00 94.12 70 GLY A C 1
ATOM 582 O O . GLY A 1 70 ? 17.989 -2.353 1.015 1.00 94.12 70 GLY A O 1
ATOM 583 N N . GLY A 1 71 ? 16.757 -2.718 -0.831 1.00 93.12 71 GLY A N 1
ATOM 584 C CA . GLY A 1 71 ? 15.719 -3.529 -0.190 1.00 93.12 71 GLY A CA 1
ATOM 585 C C . GLY A 1 71 ? 14.334 -2.892 -0.064 1.00 93.12 71 GLY A C 1
ATOM 586 O O . GLY A 1 71 ? 13.476 -3.491 0.578 1.00 93.12 71 GLY A O 1
ATOM 587 N N . VAL A 1 72 ? 14.078 -1.711 -0.642 1.00 96.31 72 VAL A N 1
ATOM 588 C CA . VAL A 1 72 ? 12.712 -1.156 -0.690 1.00 96.31 72 VAL A CA 1
ATOM 589 C C . VAL A 1 72 ? 11.924 -1.887 -1.772 1.00 96.31 72 VAL A C 1
ATOM 591 O O . VAL A 1 72 ? 12.333 -1.924 -2.932 1.00 96.31 72 VAL A O 1
ATOM 594 N N . ARG A 1 73 ? 10.782 -2.460 -1.395 1.00 96.12 73 ARG A N 1
ATOM 595 C CA . ARG A 1 73 ? 9.905 -3.197 -2.307 1.00 96.12 73 ARG A CA 1
ATOM 596 C C . ARG A 1 73 ? 8.759 -2.299 -2.758 1.00 96.12 73 ARG A C 1
ATOM 598 O O . ARG A 1 73 ? 7.986 -1.879 -1.896 1.00 96.12 73 ARG A O 1
ATOM 605 N N . PRO A 1 74 ? 8.621 -2.011 -4.064 1.00 98.12 74 PRO A N 1
ATOM 606 C CA . PRO A 1 74 ? 7.494 -1.217 -4.519 1.00 98.12 74 PRO A CA 1
ATOM 607 C C . PRO A 1 74 ? 6.159 -1.938 -4.313 1.00 98.12 74 PRO A C 1
ATOM 609 O O . PRO A 1 74 ? 6.106 -3.169 -4.268 1.00 98.12 74 PRO A O 1
ATOM 612 N N . LEU A 1 75 ? 5.079 -1.167 -4.201 1.00 98.38 75 LEU A N 1
ATOM 613 C CA . LEU A 1 75 ? 3.727 -1.692 -4.367 1.00 98.38 75 LEU A CA 1
ATOM 614 C C . LEU A 1 75 ? 3.460 -1.969 -5.848 1.00 98.38 75 LEU A C 1
ATOM 616 O O . LEU A 1 75 ? 3.895 -1.203 -6.704 1.00 98.38 75 LEU A O 1
ATOM 620 N N . LEU A 1 76 ? 2.723 -3.031 -6.156 1.00 98.31 76 LEU A N 1
ATOM 621 C CA . LEU A 1 76 ? 2.190 -3.258 -7.498 1.00 98.31 76 LEU A CA 1
ATOM 622 C C . LEU A 1 76 ? 0.799 -2.633 -7.587 1.00 98.31 76 LEU A C 1
ATOM 624 O O . LEU A 1 76 ? -0.151 -3.180 -7.018 1.00 98.31 76 LEU A O 1
ATOM 628 N N . TYR A 1 77 ? 0.693 -1.502 -8.281 1.00 98.19 77 TYR A N 1
ATOM 629 C CA . TYR A 1 77 ? -0.584 -0.920 -8.656 1.00 98.19 77 TYR A CA 1
ATOM 630 C C . TYR A 1 77 ? -1.121 -1.574 -9.927 1.00 98.19 77 TYR A C 1
ATOM 632 O O . TYR A 1 77 ? -0.381 -1.721 -10.897 1.00 98.19 77 TYR A O 1
ATOM 640 N N . THR A 1 78 ? -2.384 -2.004 -9.908 1.00 95.50 78 THR A N 1
ATOM 641 C CA . THR A 1 78 ? -3.052 -2.542 -11.099 1.00 95.50 78 THR A CA 1
ATOM 642 C C . THR A 1 78 ? -4.576 -2.599 -10.942 1.00 95.50 78 THR A C 1
ATOM 644 O O . THR A 1 78 ? -5.105 -2.593 -9.826 1.00 95.50 78 THR A O 1
ATOM 647 N N . GLY A 1 79 ? -5.296 -2.690 -12.063 1.00 86.06 79 GLY A N 1
ATOM 648 C CA . GLY A 1 79 ? -6.755 -2.812 -12.104 1.00 86.06 79 GLY A CA 1
ATOM 649 C C . GLY A 1 79 ? -7.306 -4.190 -11.681 1.00 86.06 79 GLY A C 1
ATOM 650 O O . GLY A 1 79 ? -6.610 -5.011 -11.073 1.00 86.06 79 GLY A O 1
ATOM 651 N N . PRO A 1 80 ? -8.559 -4.526 -12.050 1.00 68.56 80 PRO A N 1
ATOM 652 C CA . PRO A 1 80 ? -9.253 -5.756 -11.641 1.00 68.56 80 PRO A CA 1
ATOM 653 C C . PRO A 1 80 ? -8.702 -7.048 -12.280 1.00 68.56 80 PRO A C 1
ATOM 655 O O . PRO A 1 80 ? -9.366 -8.081 -12.275 1.00 68.56 80 PRO A O 1
ATOM 658 N N . VAL A 1 81 ? -7.468 -7.029 -12.788 1.00 67.00 81 VAL A N 1
ATOM 659 C CA . VAL A 1 81 ? -6.674 -8.234 -13.066 1.00 67.00 81 VAL A CA 1
ATOM 660 C C . VAL A 1 81 ? -5.969 -8.756 -11.815 1.00 67.00 81 VAL A C 1
ATOM 662 O O . VAL A 1 81 ? -5.241 -9.736 -11.893 1.00 67.00 81 VAL A O 1
ATOM 665 N N . ALA A 1 82 ? -6.198 -8.148 -10.644 1.00 61.19 82 ALA A N 1
ATOM 666 C CA . ALA A 1 82 ? -5.603 -8.573 -9.380 1.00 61.19 82 ALA A CA 1
ATOM 667 C C . ALA A 1 82 ? -5.663 -10.098 -9.181 1.00 61.19 82 ALA A C 1
ATOM 669 O O . ALA A 1 82 ? -4.666 -10.716 -8.813 1.00 61.19 82 ALA A O 1
ATOM 670 N N . GLY A 1 83 ? -6.797 -10.737 -9.490 1.00 70.50 83 GLY A N 1
ATOM 671 C CA . GLY A 1 83 ? -6.974 -12.190 -9.381 1.00 70.50 83 GLY A CA 1
ATOM 672 C C . GLY A 1 83 ? -6.016 -13.045 -10.228 1.00 70.50 83 GLY A C 1
ATOM 673 O O . GLY A 1 83 ? -5.837 -14.217 -9.916 1.00 70.50 83 GLY A O 1
ATOM 674 N N . THR A 1 84 ? -5.373 -12.481 -11.255 1.00 84.56 84 THR A N 1
ATOM 675 C CA . THR A 1 84 ? -4.422 -13.182 -12.134 1.00 84.56 84 THR A CA 1
ATOM 676 C C . THR A 1 84 ? -2.957 -12.931 -11.771 1.00 84.56 84 THR A C 1
ATOM 678 O O . THR A 1 84 ? -2.076 -13.529 -12.390 1.00 84.56 84 THR A O 1
ATOM 681 N N . ILE A 1 85 ? -2.681 -12.095 -10.758 1.00 88.75 85 ILE A N 1
ATOM 682 C CA . ILE A 1 85 ? -1.319 -11.845 -10.273 1.00 88.75 85 ILE A CA 1
ATOM 683 C C . ILE A 1 85 ? -0.734 -13.160 -9.724 1.00 88.75 85 ILE A C 1
ATOM 685 O O . ILE A 1 85 ? -1.322 -13.736 -8.799 1.00 88.75 85 ILE A O 1
ATOM 689 N N . PRO A 1 86 ? 0.425 -13.618 -10.237 1.00 93.38 86 PRO A N 1
ATOM 690 C CA . PRO A 1 86 ? 1.117 -14.803 -9.738 1.00 93.38 86 PRO A CA 1
ATOM 691 C C . PRO A 1 86 ? 1.407 -14.748 -8.232 1.00 93.38 86 PRO A C 1
ATOM 693 O O . PRO A 1 86 ? 1.757 -13.696 -7.694 1.00 93.38 86 PRO A O 1
ATOM 696 N N . GLN A 1 87 ? 1.297 -15.895 -7.554 1.00 91.38 87 GLN A N 1
ATOM 697 C CA . GLN A 1 87 ? 1.478 -15.982 -6.097 1.00 91.38 87 GLN A CA 1
ATOM 698 C C . GLN A 1 87 ? 2.862 -15.516 -5.640 1.00 91.38 87 GLN A C 1
ATOM 700 O O . GLN A 1 87 ? 2.965 -14.798 -4.657 1.00 91.38 87 GLN A O 1
ATOM 705 N N . ASP A 1 88 ? 3.915 -15.805 -6.405 1.00 94.94 88 ASP A N 1
ATOM 706 C CA . ASP A 1 88 ? 5.273 -15.379 -6.060 1.00 94.94 88 ASP A CA 1
ATOM 707 C C . ASP A 1 88 ? 5.436 -13.846 -6.010 1.00 94.94 88 ASP A C 1
ATOM 709 O O . ASP A 1 88 ? 6.243 -13.329 -5.239 1.00 94.94 88 ASP A O 1
ATOM 713 N N . ILE A 1 89 ? 4.637 -13.107 -6.788 1.00 95.19 89 ILE A N 1
ATOM 714 C CA . ILE A 1 89 ? 4.579 -11.642 -6.719 1.00 95.19 89 ILE A CA 1
ATOM 715 C C . ILE A 1 89 ? 3.781 -11.208 -5.484 1.00 95.19 89 ILE A C 1
ATOM 717 O O . ILE A 1 89 ? 4.225 -10.316 -4.762 1.00 95.19 89 ILE A O 1
ATOM 721 N N . ARG A 1 90 ? 2.639 -11.854 -5.212 1.00 91.50 90 ARG A N 1
ATOM 722 C CA . ARG A 1 90 ? 1.764 -11.559 -4.060 1.00 91.50 90 ARG A CA 1
ATOM 723 C C . ARG A 1 90 ? 2.453 -11.789 -2.716 1.00 91.50 90 ARG A C 1
ATOM 725 O O . ARG A 1 90 ? 2.276 -10.993 -1.801 1.00 91.50 90 ARG A O 1
ATOM 732 N N . ASP A 1 91 ? 3.261 -12.837 -2.617 1.00 91.50 91 ASP A N 1
ATOM 733 C CA . ASP A 1 91 ? 4.006 -13.179 -1.402 1.00 91.50 91 ASP A CA 1
ATOM 734 C C . ASP A 1 91 ? 5.142 -12.187 -1.118 1.00 91.50 91 ASP A C 1
ATOM 736 O O . ASP A 1 91 ? 5.623 -12.071 0.013 1.00 91.50 91 ASP A O 1
ATOM 740 N N . ARG A 1 92 ? 5.609 -11.476 -2.151 1.00 92.62 92 ARG A N 1
ATOM 741 C CA . ARG A 1 92 ? 6.823 -10.656 -2.085 1.00 92.62 92 ARG A CA 1
ATOM 742 C C . ARG A 1 92 ? 6.550 -9.158 -2.054 1.00 92.62 92 ARG A C 1
ATOM 744 O O . ARG A 1 92 ? 7.303 -8.440 -1.389 1.00 92.62 92 ARG A O 1
ATOM 751 N N . TYR A 1 93 ? 5.506 -8.700 -2.742 1.00 95.88 93 TYR A N 1
ATOM 752 C CA . TYR A 1 93 ? 5.182 -7.289 -2.949 1.00 95.88 93 TYR A CA 1
ATOM 753 C C . TYR A 1 93 ? 3.772 -6.959 -2.454 1.00 95.88 93 TYR A C 1
ATOM 755 O O . TYR A 1 93 ? 2.829 -7.721 -2.653 1.00 95.88 93 TYR A O 1
ATOM 763 N N . GLY A 1 94 ? 3.614 -5.785 -1.836 1.00 95.00 94 GLY A N 1
ATOM 764 C CA . GLY A 1 94 ? 2.291 -5.278 -1.476 1.00 95.00 94 GLY A CA 1
ATOM 765 C C . GLY A 1 94 ? 1.499 -4.876 -2.721 1.00 95.00 94 GLY A C 1
ATOM 766 O O . GLY A 1 94 ? 2.071 -4.417 -3.708 1.00 95.00 94 GLY A O 1
ATOM 767 N N . LEU A 1 95 ? 0.176 -5.027 -2.674 1.00 96.31 95 LEU A N 1
ATOM 768 C CA . LEU A 1 95 ? -0.699 -4.676 -3.796 1.00 96.31 95 LEU A CA 1
ATOM 769 C C . LEU A 1 95 ? -1.393 -3.332 -3.565 1.00 96.31 95 LEU A C 1
ATOM 771 O O . LEU A 1 95 ? -1.818 -3.031 -2.446 1.00 96.31 95 LEU A O 1
ATOM 775 N N . TRP A 1 96 ? -1.566 -2.573 -4.640 1.00 97.88 96 TRP A N 1
ATOM 776 C CA . TRP A 1 96 ? -2.434 -1.406 -4.711 1.00 97.88 96 TRP A CA 1
ATOM 777 C C . TRP A 1 96 ? -3.480 -1.636 -5.811 1.00 97.88 96 TRP A C 1
ATOM 779 O O . TRP A 1 96 ? -3.185 -1.569 -6.992 1.00 97.88 96 TRP A O 1
ATOM 789 N N . ILE A 1 97 ? -4.714 -1.977 -5.449 1.00 95.81 97 ILE A N 1
ATOM 790 C CA . ILE A 1 97 ? -5.708 -2.396 -6.448 1.00 95.81 97 ILE A CA 1
ATOM 791 C C . ILE A 1 97 ? -6.655 -1.252 -6.793 1.00 95.81 97 ILE A C 1
ATOM 793 O O . ILE A 1 97 ? -7.245 -0.652 -5.892 1.00 95.81 97 ILE A O 1
ATOM 797 N N . ALA A 1 98 ? -6.834 -0.991 -8.087 1.00 95.50 98 ALA A N 1
ATOM 798 C CA . ALA A 1 98 ? -7.853 -0.092 -8.609 1.00 95.50 98 ALA A CA 1
ATOM 799 C C . ALA A 1 98 ? -9.122 -0.863 -8.958 1.00 95.50 98 ALA A C 1
ATOM 801 O O . ALA A 1 98 ? -9.143 -1.710 -9.855 1.00 95.50 98 ALA A O 1
ATOM 802 N N . GLN A 1 99 ? -10.197 -0.592 -8.219 1.00 89.50 99 GLN A N 1
ATOM 803 C CA . GLN A 1 99 ? -11.506 -1.152 -8.521 1.00 89.50 99 GLN A CA 1
ATOM 804 C C . GLN A 1 99 ? -12.608 -0.309 -7.880 1.00 89.50 99 GLN A C 1
ATOM 806 O O . GLN A 1 99 ? -12.634 -0.116 -6.662 1.00 89.50 99 GLN A O 1
ATOM 811 N N . TYR A 1 100 ? -13.537 0.156 -8.713 1.00 89.56 100 TYR A N 1
ATOM 812 C CA . TYR A 1 100 ? -14.559 1.130 -8.337 1.00 89.56 100 TYR A CA 1
ATOM 813 C C . TYR A 1 100 ? -15.938 0.476 -8.310 1.00 89.56 100 TYR A C 1
ATOM 815 O O . TYR A 1 100 ? -16.257 -0.336 -9.178 1.00 89.56 100 TYR A O 1
ATOM 823 N N . ALA A 1 101 ? -16.775 0.846 -7.337 1.00 84.06 101 ALA A N 1
ATOM 824 C CA . ALA A 1 101 ? -18.162 0.373 -7.287 1.00 84.06 101 ALA A CA 1
ATOM 825 C C . ALA A 1 101 ? -18.969 0.847 -8.508 1.00 84.06 101 ALA A C 1
ATOM 827 O O . ALA A 1 101 ? -19.873 0.161 -8.978 1.00 84.06 101 ALA A O 1
ATOM 828 N N . ASN A 1 102 ? -18.656 2.053 -8.981 1.00 82.38 102 ASN A N 1
ATOM 829 C CA . ASN A 1 102 ? -19.216 2.720 -10.148 1.00 82.38 102 ASN A CA 1
ATOM 830 C C . ASN A 1 102 ? -18.349 3.957 -10.469 1.00 82.38 102 ASN A C 1
ATOM 832 O O . ASN A 1 102 ? -17.374 4.234 -9.773 1.00 82.38 102 ASN A O 1
ATOM 836 N N . MET A 1 103 ? -18.724 4.706 -11.508 1.00 85.81 103 MET A N 1
ATOM 837 C CA . MET A 1 103 ? -18.045 5.945 -11.918 1.00 85.81 103 MET A CA 1
ATOM 838 C C . MET A 1 103 ? -18.686 7.220 -11.344 1.00 85.81 103 MET A C 1
ATOM 840 O O . MET A 1 103 ? -18.328 8.324 -11.752 1.00 85.81 103 MET A O 1
ATOM 844 N N . SER A 1 104 ? -19.646 7.110 -10.421 1.00 84.81 104 SER A N 1
ATOM 845 C CA . SER A 1 104 ? -20.287 8.286 -9.829 1.00 84.81 104 SER A CA 1
ATOM 846 C C . SER A 1 104 ? -19.299 9.063 -8.947 1.00 84.81 104 SER A C 1
ATOM 848 O O . SER A 1 104 ? -18.516 8.440 -8.227 1.00 84.81 104 SER A O 1
ATOM 850 N N . PRO A 1 105 ? -19.332 10.411 -8.962 1.00 83.31 105 PRO A N 1
ATOM 851 C CA . PRO A 1 105 ? -18.473 11.214 -8.100 1.00 83.31 105 PRO A CA 1
ATOM 852 C C . PRO A 1 105 ? -18.640 10.864 -6.618 1.00 83.31 105 PRO A C 1
ATOM 854 O O . PRO A 1 105 ? -19.758 10.652 -6.146 1.00 83.31 105 PRO A O 1
ATOM 857 N N . THR A 1 106 ? -17.537 10.841 -5.870 1.00 80.75 106 THR A N 1
ATOM 858 C CA . THR A 1 106 ? -17.541 10.529 -4.430 1.00 80.75 106 THR A CA 1
ATOM 859 C C . THR A 1 106 ? -16.469 11.311 -3.669 1.00 80.75 106 THR A C 1
ATOM 861 O O . THR A 1 106 ? -15.470 11.735 -4.240 1.00 80.75 106 THR A O 1
ATOM 864 N N . GLY A 1 107 ? -16.670 11.490 -2.360 1.00 85.19 107 GLY A N 1
ATOM 865 C CA . GLY A 1 107 ? -15.647 11.968 -1.423 1.00 85.19 107 GLY A CA 1
ATOM 866 C C . GLY A 1 107 ? -14.933 10.820 -0.702 1.00 85.19 107 GLY A C 1
ATOM 867 O O . GLY A 1 107 ? -15.019 9.663 -1.124 1.00 85.19 107 GLY A O 1
ATOM 868 N N . TYR A 1 108 ? -14.251 11.142 0.404 1.00 86.25 108 TYR A N 1
ATOM 869 C CA . TYR A 1 108 ? -13.530 10.160 1.217 1.00 86.25 108 TYR A CA 1
ATOM 870 C C . TYR A 1 108 ? -14.437 9.047 1.757 1.00 86.25 108 TYR A C 1
ATOM 872 O O . TYR A 1 108 ? -15.496 9.318 2.322 1.00 86.25 108 TYR A O 1
ATOM 880 N N . GLN A 1 109 ? -13.975 7.801 1.648 1.00 80.69 109 GLN A N 1
ATOM 881 C CA . GLN A 1 109 ? -14.644 6.618 2.186 1.00 80.69 109 GLN A CA 1
ATOM 882 C C . GLN A 1 109 ? -13.710 5.855 3.128 1.00 80.69 109 GLN A C 1
ATOM 884 O O . GLN A 1 109 ? -12.581 5.533 2.762 1.00 80.69 109 GLN A O 1
ATOM 889 N N . ALA A 1 110 ? -14.195 5.534 4.330 1.00 76.88 110 ALA A N 1
ATOM 890 C CA . ALA A 1 110 ? -13.464 4.690 5.278 1.00 76.88 110 ALA A CA 1
ATOM 891 C C . ALA A 1 110 ? -13.543 3.197 4.911 1.00 76.88 110 ALA A C 1
ATOM 893 O O . ALA A 1 110 ? -12.582 2.464 5.109 1.00 76.88 110 ALA A O 1
ATOM 894 N N . ASN A 1 111 ? -14.676 2.762 4.343 1.00 82.31 111 ASN A N 1
ATOM 895 C CA . ASN A 1 111 ? -14.950 1.367 3.982 1.00 82.31 111 ASN A CA 1
ATOM 896 C C . ASN A 1 111 ? -15.461 1.263 2.531 1.00 82.31 111 ASN A C 1
A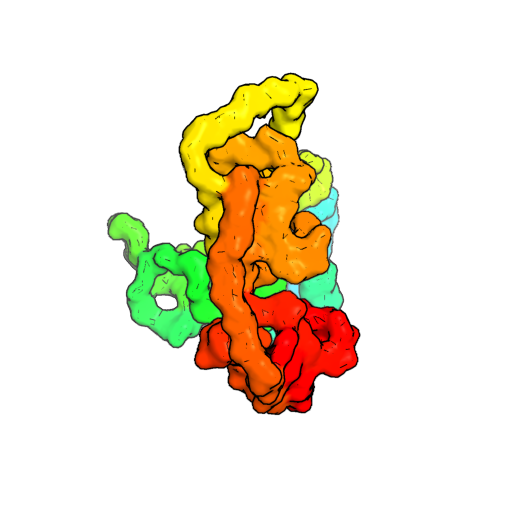TOM 898 O O . ASN A 1 111 ? -16.647 1.006 2.318 1.00 82.31 111 ASN A O 1
ATOM 902 N N . PRO A 1 112 ? -14.612 1.525 1.521 1.00 83.44 112 PRO A N 1
ATOM 903 C CA . PRO A 1 112 ? -15.007 1.420 0.124 1.00 83.44 112 PRO A CA 1
ATOM 904 C C . PRO A 1 112 ? -15.325 -0.017 -0.295 1.00 83.44 112 PRO A C 1
ATOM 906 O O . PRO A 1 112 ? -14.864 -0.995 0.298 1.00 83.44 112 PRO A O 1
ATOM 909 N N . TRP A 1 113 ? -16.109 -0.137 -1.366 1.00 83.25 113 TRP A N 1
ATOM 910 C CA . TRP A 1 113 ? -16.539 -1.418 -1.918 1.00 83.25 113 TRP A CA 1
ATOM 911 C C . TRP A 1 113 ? -15.359 -2.364 -2.199 1.00 83.25 113 TRP A C 1
ATOM 913 O O . TRP A 1 113 ? -14.346 -1.973 -2.780 1.00 83.25 113 TRP A O 1
ATOM 923 N N . MET A 1 114 ? -15.518 -3.626 -1.783 1.00 82.88 114 MET A N 1
ATOM 924 C CA . MET A 1 114 ? -14.538 -4.712 -1.907 1.00 82.88 114 MET A CA 1
ATOM 925 C C . MET A 1 114 ? -13.185 -4.497 -1.212 1.00 82.88 114 MET A C 1
ATOM 927 O O . MET A 1 114 ? -12.284 -5.295 -1.459 1.00 82.88 114 MET A O 1
ATOM 931 N N . ILE A 1 115 ? -13.005 -3.497 -0.342 1.00 86.25 115 ILE A N 1
ATOM 932 C CA . ILE A 1 115 ? -11.729 -3.285 0.359 1.00 86.25 115 ILE A CA 1
ATOM 933 C C . ILE A 1 115 ? -11.185 -4.577 1.001 1.00 86.25 115 ILE A C 1
ATOM 935 O O . ILE A 1 115 ? -11.869 -5.261 1.757 1.00 86.25 115 ILE A O 1
ATOM 939 N N . GLY A 1 116 ? -9.935 -4.919 0.688 1.00 84.44 116 GLY A N 1
ATOM 940 C CA . GLY A 1 116 ? -9.242 -6.101 1.200 1.00 84.44 116 GLY A CA 1
ATOM 941 C C . GLY A 1 116 ? -9.562 -7.416 0.487 1.00 84.44 116 GLY A C 1
ATOM 942 O O . GLY A 1 116 ? -8.953 -8.427 0.835 1.00 84.44 116 GLY A O 1
ATOM 943 N N . ALA A 1 117 ? -10.456 -7.431 -0.508 1.00 83.75 117 ALA A N 1
ATOM 944 C CA . ALA A 1 117 ? -10.863 -8.652 -1.211 1.00 83.75 117 ALA A CA 1
ATOM 945 C C . ALA A 1 117 ? -9.702 -9.412 -1.881 1.00 83.75 117 ALA A C 1
ATOM 947 O O . ALA A 1 117 ? -9.814 -10.618 -2.088 1.00 83.75 117 ALA A O 1
ATOM 948 N N . TYR A 1 118 ? -8.587 -8.743 -2.199 1.00 82.25 118 TYR A N 1
ATOM 949 C CA . TYR A 1 118 ? -7.409 -9.368 -2.813 1.00 82.25 118 TYR A CA 1
ATOM 950 C C . TYR A 1 118 ? -6.207 -9.446 -1.870 1.00 82.25 118 TYR A C 1
ATOM 952 O O . TYR A 1 118 ? -5.114 -9.802 -2.321 1.00 82.25 118 TYR A O 1
ATOM 960 N N . GLY A 1 119 ? -6.398 -9.105 -0.590 1.00 85.00 119 GLY A N 1
ATOM 961 C CA . GLY A 1 119 ? -5.320 -8.949 0.384 1.00 85.00 119 GLY A CA 1
ATOM 962 C C . GLY A 1 119 ? -4.487 -7.682 0.174 1.00 85.00 119 GLY A C 1
ATOM 963 O O . GLY A 1 119 ? -3.374 -7.599 0.680 1.00 85.00 119 GLY A O 1
ATOM 964 N N . GLU A 1 120 ? -4.991 -6.699 -0.577 1.00 91.62 120 GLU A N 1
ATOM 965 C CA . GLU A 1 120 ? -4.213 -5.530 -0.978 1.00 91.62 120 GLU A CA 1
ATOM 966 C C . GLU A 1 120 ? -3.837 -4.611 0.189 1.00 91.62 120 GLU A C 1
ATOM 968 O O . GLU A 1 120 ? -4.562 -4.509 1.176 1.00 91.62 120 GLU A O 1
ATOM 973 N N . ALA A 1 121 ? -2.707 -3.915 0.076 1.00 94.06 121 ALA A N 1
ATOM 974 C CA . ALA A 1 121 ? -2.278 -2.918 1.051 1.00 94.06 121 ALA A CA 1
ATOM 975 C C . ALA A 1 121 ? -2.995 -1.579 0.837 1.00 94.06 121 ALA A C 1
ATOM 977 O O . ALA A 1 121 ? -3.247 -0.846 1.791 1.00 94.06 121 ALA A O 1
ATOM 978 N N . MET A 1 122 ? -3.340 -1.258 -0.411 1.00 96.75 122 MET A N 1
ATOM 979 C CA . MET A 1 122 ? -4.005 -0.013 -0.777 1.00 96.75 122 MET A CA 1
ATOM 980 C C . MET A 1 122 ? -5.093 -0.268 -1.818 1.00 96.75 122 MET A C 1
ATOM 982 O O . MET A 1 122 ? -4.941 -1.111 -2.697 1.00 96.75 122 MET A O 1
ATOM 986 N N . ARG A 1 123 ? -6.200 0.462 -1.724 1.00 95.38 123 ARG A N 1
ATOM 987 C CA . ARG A 1 123 ? -7.314 0.398 -2.672 1.00 95.38 123 ARG A CA 1
ATOM 988 C C . ARG A 1 123 ? -7.530 1.780 -3.263 1.00 95.38 123 ARG A C 1
ATOM 990 O O . ARG A 1 123 ? -7.840 2.695 -2.503 1.00 95.38 123 ARG A O 1
ATOM 997 N N . GLN A 1 124 ? -7.440 1.909 -4.582 1.00 97.75 124 GLN A N 1
ATOM 998 C CA . GLN A 1 124 ? -8.026 3.041 -5.296 1.00 97.75 124 GLN A CA 1
ATOM 999 C C . GLN A 1 124 ? -9.496 2.712 -5.545 1.00 97.75 124 GLN A C 1
ATOM 1001 O O . GLN A 1 124 ? -9.818 1.724 -6.209 1.00 97.75 124 GLN A O 1
ATOM 1006 N N . TYR A 1 125 ? -10.396 3.486 -4.943 1.00 94.56 125 TYR A N 1
ATOM 1007 C CA . TYR A 1 125 ? -11.838 3.210 -4.970 1.00 94.56 125 TYR A CA 1
ATOM 1008 C C . TYR A 1 125 ? -12.632 4.181 -5.843 1.00 94.56 125 TYR A C 1
ATOM 1010 O O . TYR A 1 125 ? -13.830 3.977 -6.038 1.00 94.56 125 TYR A O 1
ATOM 1018 N N . SER A 1 126 ? -11.990 5.221 -6.374 1.00 92.62 126 SER A N 1
ATOM 1019 C CA . SER A 1 126 ? -12.603 6.158 -7.311 1.00 92.62 126 SER A CA 1
ATOM 1020 C C . SER A 1 126 ? -11.533 6.862 -8.138 1.00 92.62 126 SER A C 1
ATOM 1022 O O . SER A 1 126 ? -10.546 7.316 -7.565 1.00 92.62 126 SER A O 1
ATOM 1024 N N . GLY A 1 127 ? -11.779 6.999 -9.444 1.00 92.19 127 GLY A N 1
ATOM 1025 C CA . GLY A 1 127 ? -11.090 7.947 -10.335 1.00 92.19 127 GLY A CA 1
ATOM 1026 C C . GLY A 1 127 ? -11.900 9.226 -10.608 1.00 92.19 127 GLY A C 1
ATOM 1027 O O . GLY A 1 127 ? -11.571 10.022 -11.480 1.00 92.19 127 GLY A O 1
ATOM 1028 N N . THR A 1 128 ? -13.014 9.420 -9.897 1.00 89.12 128 THR A N 1
ATOM 1029 C CA . THR A 1 128 ? -13.943 10.556 -10.050 1.00 89.12 128 THR A CA 1
ATOM 1030 C C . THR A 1 128 ? -14.142 11.294 -8.725 1.00 89.12 128 THR A C 1
ATOM 1032 O O . THR A 1 128 ? -15.207 11.845 -8.439 1.00 89.12 128 THR A O 1
ATOM 1035 N N . GLY A 1 129 ? -13.107 11.304 -7.886 1.00 83.19 129 GLY A N 1
ATOM 1036 C CA . GLY A 1 129 ? -13.137 11.896 -6.561 1.00 83.19 129 GLY A CA 1
ATOM 1037 C C . GLY A 1 129 ? -13.378 13.402 -6.560 1.00 83.19 129 GLY A C 1
ATOM 1038 O O . GLY A 1 129 ? -12.981 14.129 -7.478 1.00 83.19 129 GLY A O 1
ATOM 1039 N N . VAL A 1 130 ? -14.007 13.869 -5.482 1.00 83.00 130 VAL A N 1
ATOM 1040 C CA . VAL A 1 130 ? -14.255 15.285 -5.204 1.00 83.00 130 VAL A CA 1
ATOM 1041 C C . VAL A 1 130 ? -13.880 15.575 -3.754 1.00 83.00 130 VAL A C 1
ATOM 1043 O O . VAL A 1 130 ? -14.534 15.099 -2.825 1.00 83.00 130 VAL A O 1
ATOM 1046 N N . VAL A 1 131 ? -12.823 16.362 -3.546 1.00 76.62 131 VAL A N 1
ATOM 1047 C CA . VAL A 1 131 ? -12.398 16.812 -2.210 1.00 76.62 131 VAL A CA 1
ATOM 1048 C C . VAL A 1 131 ? -12.086 18.301 -2.262 1.00 76.62 131 VAL A C 1
ATOM 1050 O O . VAL A 1 131 ? -11.165 18.735 -2.953 1.00 76.62 131 VAL A O 1
ATOM 1053 N N . ASN A 1 132 ? -12.817 19.094 -1.480 1.00 83.25 132 ASN A N 1
ATOM 1054 C CA . ASN A 1 132 ? -12.749 20.556 -1.522 1.00 83.25 132 ASN A CA 1
ATOM 1055 C C . ASN A 1 132 ? -12.965 21.069 -2.960 1.00 83.25 132 ASN A C 1
ATOM 1057 O O . ASN A 1 132 ? -13.990 20.780 -3.567 1.00 83.25 132 ASN A O 1
ATOM 1061 N N . THR A 1 133 ? -12.003 21.815 -3.507 1.00 83.19 133 THR A N 1
ATOM 1062 C CA . THR A 1 133 ? -12.023 22.342 -4.880 1.00 83.19 133 THR A CA 1
ATOM 1063 C C . THR A 1 133 ? -11.316 21.435 -5.893 1.00 83.19 133 THR A C 1
ATOM 1065 O O . THR A 1 133 ? -11.151 21.834 -7.041 1.00 83.19 133 THR A O 1
ATOM 1068 N N . TRP A 1 134 ? -10.854 20.247 -5.486 1.00 71.19 134 TRP A N 1
ATOM 1069 C CA . TRP A 1 134 ? -10.120 19.320 -6.348 1.00 71.19 134 TRP A CA 1
ATOM 1070 C C . TRP A 1 134 ? -11.055 18.260 -6.927 1.00 71.19 134 TRP A C 1
ATOM 1072 O O . TRP A 1 134 ? -11.680 17.504 -6.178 1.00 71.19 134 TRP A O 1
ATOM 1082 N N . SER A 1 135 ? -11.147 18.226 -8.258 1.00 86.81 135 SER A N 1
ATOM 1083 C CA . SER A 1 135 ? -11.916 17.244 -9.024 1.00 86.81 135 SER A CA 1
ATOM 1084 C C . SER A 1 135 ? -11.542 17.288 -10.522 1.00 86.81 135 SER A C 1
ATOM 1086 O O . SER A 1 135 ? -11.277 18.384 -11.024 1.00 86.81 135 SER A O 1
ATOM 1088 N N . PRO A 1 136 ? -11.564 16.149 -11.244 1.00 91.00 136 PRO A N 1
ATOM 1089 C CA . PRO A 1 136 ? -11.602 14.792 -10.700 1.00 91.00 136 PRO A CA 1
ATOM 1090 C C . PRO A 1 136 ? -10.243 14.422 -10.090 1.00 91.00 136 PRO A C 1
ATOM 1092 O O . PRO A 1 136 ? -9.200 14.850 -10.581 1.00 91.00 136 PRO A O 1
ATOM 1095 N N . ILE A 1 137 ? -10.257 13.655 -9.001 1.00 91.12 137 ILE A N 1
ATOM 1096 C CA . ILE A 1 137 ? -9.039 13.129 -8.374 1.00 91.12 137 ILE A CA 1
ATOM 1097 C C . ILE A 1 137 ? -9.201 11.660 -8.008 1.00 91.12 137 ILE A C 1
ATOM 1099 O O . ILE A 1 137 ? -10.294 11.221 -7.647 1.00 91.12 137 ILE A O 1
ATOM 1103 N N . ASP A 1 138 ? -8.099 10.922 -8.022 1.00 97.50 138 ASP A N 1
ATOM 1104 C CA . ASP A 1 138 ? -8.095 9.549 -7.542 1.00 97.50 138 ASP A CA 1
ATOM 1105 C C . ASP A 1 138 ? -8.172 9.509 -6.018 1.00 97.50 138 ASP A C 1
ATOM 1107 O O . ASP A 1 138 ? -7.406 10.175 -5.311 1.00 97.50 138 ASP A O 1
ATOM 1111 N N . LEU A 1 139 ? -9.079 8.688 -5.495 1.00 93.75 139 LEU A N 1
ATOM 1112 C CA . LEU A 1 139 ? -9.227 8.478 -4.063 1.00 93.75 139 LEU A CA 1
ATOM 1113 C C . LEU A 1 139 ? -8.807 7.072 -3.666 1.00 93.75 139 LEU A C 1
ATOM 1115 O O . LEU A 1 139 ? -9.224 6.070 -4.252 1.00 93.75 139 LEU A O 1
ATOM 1119 N N . ASN A 1 140 ? -7.989 7.029 -2.618 1.00 97.75 140 ASN A N 1
ATOM 1120 C CA . ASN A 1 140 ? -7.323 5.833 -2.142 1.00 97.75 140 ASN A CA 1
ATOM 1121 C C . ASN A 1 140 ? -7.529 5.643 -0.642 1.00 97.75 140 ASN A C 1
ATOM 1123 O O . ASN A 1 140 ? -7.678 6.612 0.105 1.00 97.75 140 ASN A O 1
ATOM 1127 N N . VAL A 1 141 ? -7.487 4.391 -0.198 1.00 94.25 141 VAL A N 1
ATOM 1128 C CA . VAL A 1 141 ? -7.392 4.028 1.217 1.00 94.25 141 VAL A CA 1
ATOM 1129 C C . VAL A 1 141 ? -6.259 3.028 1.410 1.00 94.25 141 VAL A C 1
ATOM 1131 O O . VAL A 1 141 ? -6.191 2.002 0.732 1.00 94.25 141 VAL A O 1
ATOM 1134 N N . PHE A 1 142 ? -5.351 3.347 2.327 1.00 95.88 142 PHE A N 1
ATOM 1135 C CA . PHE A 1 142 ? -4.307 2.439 2.784 1.00 95.88 142 PHE A CA 1
ATOM 1136 C C . PHE A 1 142 ? -4.840 1.621 3.963 1.00 95.88 142 PHE A C 1
ATOM 1138 O O . PHE A 1 142 ? -5.400 2.176 4.906 1.00 95.88 142 PHE A O 1
ATOM 1145 N N . ARG A 1 143 ? -4.686 0.298 3.903 1.00 91.75 143 ARG A N 1
ATOM 1146 C CA . ARG A 1 143 ? -5.174 -0.663 4.902 1.00 91.75 143 ARG A CA 1
ATOM 1147 C C . ARG A 1 143 ? -4.146 -0.874 6.011 1.00 91.75 143 ARG A C 1
ATOM 1149 O O . ARG A 1 143 ? -3.762 -2.002 6.313 1.00 91.75 143 ARG A O 1
ATOM 1156 N N . GLY A 1 144 ? -3.682 0.225 6.586 1.00 83.50 144 GLY A N 1
ATOM 1157 C CA . GLY A 1 144 ? -2.726 0.200 7.675 1.00 83.50 144 GLY A CA 1
ATOM 1158 C C . GLY A 1 144 ? -2.544 1.560 8.321 1.00 83.50 144 GLY A C 1
ATOM 1159 O O . GLY A 1 144 ? -2.994 2.591 7.819 1.00 83.50 144 GLY A O 1
ATOM 1160 N N . ASP A 1 145 ? -1.846 1.543 9.441 1.00 83.56 145 ASP A N 1
ATOM 1161 C CA . ASP A 1 145 ? -1.500 2.738 10.180 1.00 83.56 145 ASP A CA 1
ATOM 1162 C C . ASP A 1 145 ? -0.294 3.457 9.577 1.00 83.56 145 ASP A C 1
ATOM 1164 O O . ASP A 1 145 ? 0.513 2.920 8.813 1.00 83.56 145 ASP A O 1
ATOM 1168 N N . ALA A 1 146 ? -0.124 4.684 10.049 1.00 82.62 146 ALA A N 1
ATOM 1169 C CA . ALA A 1 146 ? 1.059 5.512 9.913 1.00 82.62 146 ALA A CA 1
ATOM 1170 C C . ALA A 1 146 ? 2.400 4.739 9.931 1.00 82.62 146 ALA A C 1
ATOM 1172 O O . ALA A 1 146 ? 3.206 4.871 9.014 1.00 82.62 146 ALA A O 1
ATOM 1173 N N . TRP A 1 147 ? 2.639 3.911 10.947 1.00 81.69 147 TRP A N 1
ATOM 1174 C CA . TRP A 1 147 ? 3.907 3.189 11.093 1.00 81.69 147 TRP A CA 1
ATOM 1175 C C . TRP A 1 147 ? 4.088 2.074 10.048 1.00 81.69 147 TRP A C 1
ATOM 1177 O O . TRP A 1 147 ? 5.211 1.804 9.625 1.00 81.69 147 TRP A O 1
ATOM 1187 N N . GLN A 1 148 ? 2.994 1.453 9.586 1.00 86.62 148 GLN A N 1
ATOM 1188 C CA . GLN A 1 148 ? 3.036 0.437 8.529 1.00 86.62 148 GLN A CA 1
ATOM 1189 C C . GLN A 1 148 ? 3.364 1.078 7.183 1.00 86.62 148 GLN A C 1
ATOM 1191 O O . GLN A 1 148 ? 4.143 0.517 6.417 1.00 86.62 148 GLN A O 1
ATOM 1196 N N . TRP A 1 149 ? 2.831 2.275 6.913 1.00 92.31 149 TRP A N 1
ATOM 1197 C CA . TRP A 1 149 ? 3.246 3.070 5.755 1.00 92.31 149 TRP A CA 1
ATOM 1198 C C . TRP A 1 149 ? 4.752 3.338 5.781 1.00 92.31 149 TRP A C 1
ATOM 1200 O O . TRP A 1 149 ? 5.434 3.173 4.771 1.00 92.31 149 TRP A O 1
ATOM 1210 N N . ASP A 1 150 ? 5.281 3.710 6.947 1.00 89.19 150 ASP A N 1
ATOM 1211 C CA . ASP A 1 150 ? 6.703 4.009 7.105 1.00 89.19 150 ASP A CA 1
ATOM 1212 C C . ASP A 1 150 ? 7.570 2.753 6.898 1.00 89.19 150 ASP A C 1
ATOM 1214 O O . ASP A 1 150 ? 8.664 2.858 6.350 1.00 89.19 150 ASP A O 1
ATOM 1218 N N . LEU A 1 151 ? 7.076 1.557 7.251 1.00 88.56 151 LEU A N 1
ATOM 1219 C CA . LEU A 1 151 ? 7.736 0.284 6.921 1.00 88.56 151 LEU A CA 1
ATOM 1220 C C . LEU A 1 151 ? 7.707 -0.038 5.422 1.00 88.56 151 LEU A C 1
ATOM 1222 O O . LEU A 1 151 ? 8.712 -0.510 4.894 1.00 88.56 151 LEU A O 1
ATOM 1226 N N . TYR A 1 152 ? 6.598 0.233 4.723 1.00 92.31 152 TYR A N 1
ATOM 1227 C CA . TYR A 1 152 ? 6.558 0.110 3.259 1.00 92.31 152 TYR A CA 1
ATOM 1228 C C . TYR A 1 152 ? 7.547 1.068 2.587 1.00 92.31 152 TYR A C 1
ATOM 1230 O O . TYR A 1 152 ? 8.201 0.696 1.614 1.00 92.31 152 TYR A O 1
ATOM 1238 N N . ALA A 1 153 ? 7.686 2.287 3.112 1.00 93.06 153 ALA A N 1
ATOM 1239 C CA . ALA A 1 153 ? 8.655 3.255 2.613 1.00 93.06 153 ALA A CA 1
ATOM 1240 C C . ALA A 1 153 ? 10.101 2.828 2.923 1.00 93.06 153 ALA A C 1
ATOM 1242 O O . ALA A 1 153 ? 10.962 2.878 2.045 1.00 93.06 153 ALA A O 1
ATOM 1243 N N . ASN A 1 154 ? 10.378 2.403 4.160 1.00 91.62 154 ASN A N 1
ATOM 1244 C CA . ASN A 1 154 ? 11.712 2.073 4.650 1.00 91.62 154 ASN A CA 1
ATOM 1245 C C . ASN A 1 154 ? 11.706 0.799 5.520 1.00 91.62 154 ASN A C 1
ATOM 1247 O O . ASN A 1 154 ? 11.634 0.888 6.749 1.00 91.62 154 ASN A O 1
ATOM 1251 N N . PRO A 1 155 ? 11.874 -0.393 4.923 1.00 85.44 155 PRO A N 1
ATOM 1252 C CA . PRO A 1 155 ? 11.752 -1.662 5.647 1.00 85.44 155 PRO A CA 1
ATOM 1253 C C . PRO A 1 155 ? 12.854 -1.886 6.694 1.00 85.44 155 PRO A C 1
ATOM 1255 O O . PRO A 1 155 ? 12.690 -2.692 7.603 1.00 85.44 155 PRO A O 1
ATOM 1258 N N . THR A 1 156 ? 13.971 -1.159 6.604 1.00 85.38 156 THR A N 1
ATOM 1259 C CA . THR A 1 156 ? 15.055 -1.183 7.602 1.00 85.38 156 THR A CA 1
ATOM 1260 C C . THR A 1 156 ? 14.982 -0.010 8.583 1.00 85.38 156 THR A C 1
ATOM 1262 O O . THR A 1 156 ? 15.862 0.136 9.424 1.00 85.38 156 THR A O 1
ATOM 1265 N N . GLY A 1 157 ? 13.972 0.858 8.459 1.00 75.38 157 GLY A N 1
ATOM 1266 C CA . GLY A 1 157 ? 13.849 2.117 9.197 1.00 75.38 157 GLY A CA 1
ATOM 1267 C C . GLY A 1 157 ? 13.433 1.981 10.659 1.00 75.38 157 GLY A C 1
ATOM 1268 O O . GLY A 1 157 ? 13.365 2.990 11.351 1.00 75.38 157 GLY A O 1
ATOM 1269 N N . GLY A 1 158 ? 13.165 0.761 11.135 1.00 59.94 158 GLY A N 1
ATOM 1270 C CA . GLY A 1 158 ? 12.812 0.517 12.532 1.00 59.94 158 GLY A CA 1
ATOM 1271 C C . GLY A 1 158 ? 11.520 1.214 12.966 1.00 59.94 158 GLY A C 1
ATOM 1272 O O . GLY A 1 158 ? 11.429 1.661 14.107 1.00 59.94 158 GLY A O 1
ATOM 1273 N N . SER A 1 159 ? 10.528 1.336 12.078 1.00 61.75 159 SER A N 1
ATOM 1274 C CA . SER A 1 159 ? 9.204 1.851 12.433 1.00 61.75 159 SER A CA 1
ATOM 1275 C C . SER A 1 159 ? 8.510 0.851 13.356 1.00 61.75 159 SER A C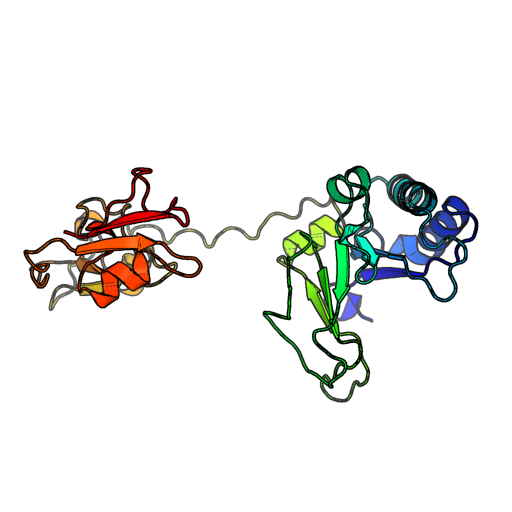 1
ATOM 1277 O O . SER A 1 159 ? 8.069 -0.216 12.930 1.00 61.75 159 SER A O 1
ATOM 1279 N N . ALA A 1 160 ? 8.441 1.184 14.642 1.00 56.62 160 ALA A N 1
ATOM 1280 C CA . ALA A 1 160 ? 7.671 0.416 15.603 1.00 56.62 160 ALA A CA 1
ATOM 1281 C C . ALA A 1 160 ? 6.181 0.771 15.472 1.00 56.62 160 ALA A C 1
ATOM 1283 O O . ALA A 1 160 ? 5.859 1.938 15.208 1.00 56.62 160 ALA A O 1
ATOM 1284 N N . PRO A 1 161 ? 5.267 -0.187 15.713 1.00 53.59 161 PRO A N 1
ATOM 1285 C CA . PRO A 1 161 ? 3.906 0.164 16.083 1.00 53.59 161 PRO A CA 1
ATOM 1286 C C . PRO A 1 161 ? 3.969 1.234 17.177 1.00 53.59 161 PRO A C 1
ATOM 1288 O O . PRO A 1 161 ? 4.833 1.128 18.059 1.00 53.59 161 PRO A O 1
ATOM 1291 N N . PRO A 1 162 ? 3.108 2.268 17.149 1.00 53.38 162 PRO A N 1
ATOM 1292 C CA . PRO A 1 162 ? 2.982 3.137 18.304 1.00 53.38 162 PRO A CA 1
ATOM 1293 C C . PRO A 1 162 ? 2.792 2.239 19.523 1.00 53.38 162 PRO A C 1
ATOM 1295 O O . PRO A 1 162 ? 2.084 1.230 19.438 1.00 53.38 162 PRO A O 1
ATOM 1298 N N . ALA A 1 163 ? 3.478 2.566 20.623 1.00 49.09 163 ALA A N 1
ATOM 1299 C CA . ALA A 1 163 ? 3.279 1.841 21.866 1.00 49.09 163 ALA A CA 1
ATOM 1300 C C . ALA A 1 163 ? 1.769 1.749 22.082 1.00 49.09 163 ALA A C 1
ATOM 1302 O O . ALA A 1 163 ? 1.084 2.779 22.049 1.00 49.09 163 ALA A O 1
ATOM 1303 N N . ALA A 1 164 ? 1.255 0.523 22.231 1.00 42.97 164 ALA A N 1
ATOM 1304 C CA . ALA A 1 164 ? -0.111 0.349 22.693 1.00 42.97 164 ALA A CA 1
ATOM 1305 C C . ALA A 1 164 ? -0.268 1.286 23.899 1.00 42.97 164 ALA A C 1
ATOM 1307 O O . ALA A 1 164 ? 0.673 1.333 24.705 1.00 42.97 164 ALA A O 1
ATOM 1308 N N . PRO A 1 165 ? -1.353 2.083 23.990 1.00 38.62 165 PRO A N 1
ATOM 1309 C CA . PRO A 1 165 ? -1.563 2.964 25.129 1.00 38.62 165 PRO A CA 1
ATOM 1310 C C . PRO A 1 165 ? -1.197 2.185 26.384 1.00 38.62 165 PRO A C 1
ATOM 1312 O O . PRO A 1 165 ? -1.710 1.076 26.558 1.00 38.62 165 PRO A O 1
ATOM 1315 N N . ALA A 1 166 ? -0.220 2.680 27.156 1.00 35.31 166 ALA A N 1
ATOM 1316 C CA . ALA A 1 166 ? 0.275 1.952 28.316 1.00 35.31 166 ALA A CA 1
ATOM 1317 C C . ALA A 1 166 ? -0.950 1.592 29.136 1.00 35.31 166 ALA A C 1
ATOM 1319 O O . ALA A 1 166 ? -1.641 2.523 29.533 1.00 35.31 166 ALA A O 1
ATOM 1320 N N . ALA A 1 167 ? -1.261 0.298 29.288 1.00 35.84 167 ALA A N 1
ATOM 1321 C CA . ALA A 1 167 ? -2.453 -0.132 30.007 1.00 35.84 167 ALA A CA 1
ATOM 1322 C C . ALA A 1 167 ? -2.482 0.641 31.330 1.00 35.84 167 ALA A C 1
ATOM 1324 O O . ALA A 1 167 ? -1.485 0.555 32.056 1.00 35.84 167 ALA A O 1
ATOM 1325 N N . PRO A 1 168 ? -3.508 1.468 31.618 1.00 43.78 168 PRO A N 1
ATOM 1326 C CA . PRO A 1 168 ? -3.580 2.135 32.901 1.00 43.78 168 PRO A CA 1
ATOM 1327 C C . PRO A 1 168 ? -3.212 1.190 34.051 1.00 43.78 168 PRO A C 1
ATOM 1329 O O . PRO A 1 168 ? -3.680 0.060 34.209 1.00 43.78 168 PRO A O 1
ATOM 1332 N N . VAL A 1 169 ? -2.222 1.623 34.808 1.00 49.03 169 VAL A N 1
ATOM 1333 C CA . VAL A 1 169 ? -1.742 0.853 35.941 1.00 49.03 169 VAL A CA 1
ATOM 1334 C C . VAL A 1 169 ? -2.872 0.784 36.957 1.00 49.03 169 VAL A C 1
ATOM 1336 O O . VAL A 1 169 ? -3.463 1.809 37.298 1.00 49.03 169 VAL A O 1
ATOM 1339 N N . GLN A 1 170 ? -3.181 -0.427 37.423 1.00 51.69 170 GLN A N 1
ATOM 1340 C CA . GLN A 1 170 ? -4.009 -0.601 38.610 1.00 51.69 170 GLN A CA 1
ATOM 1341 C C . GLN A 1 170 ? -3.393 0.264 39.727 1.00 51.69 170 GLN A C 1
ATOM 1343 O O . GLN A 1 170 ? -2.208 0.080 40.021 1.00 51.69 170 GLN A O 1
ATOM 1348 N N . PRO A 1 171 ? -4.142 1.196 40.345 1.00 55.47 171 PRO A N 1
ATOM 1349 C CA . PRO A 1 171 ? -3.645 1.943 41.493 1.00 55.47 171 PRO A CA 1
ATOM 1350 C C . PRO A 1 171 ? -3.193 0.963 42.585 1.00 55.47 171 PRO A C 1
ATOM 1352 O O . PRO A 1 171 ? -3.929 0.043 42.943 1.00 55.47 171 PRO A O 1
ATOM 1355 N N . SER A 1 172 ? -1.967 1.123 43.087 1.00 48.03 172 SER A N 1
ATOM 1356 C CA . SER A 1 172 ? -1.386 0.258 44.126 1.00 48.03 172 SER A CA 1
ATOM 1357 C C . SER A 1 172 ? -1.954 0.515 45.525 1.00 48.03 172 SER A C 1
ATOM 1359 O O . SER A 1 172 ? -1.707 -0.277 46.432 1.00 48.03 172 SER A O 1
ATOM 1361 N N . ASP A 1 173 ? -2.729 1.587 45.693 1.00 50.69 173 ASP A N 1
ATOM 1362 C CA . ASP A 1 173 ? -3.392 1.917 46.950 1.00 50.69 173 ASP A CA 1
ATOM 1363 C C . ASP A 1 173 ? -4.842 1.410 46.939 1.00 50.69 173 ASP A C 1
ATOM 1365 O O . ASP A 1 173 ? -5.535 1.574 45.928 1.00 50.69 173 ASP A O 1
ATOM 1369 N N . PRO A 1 174 ? -5.352 0.833 48.047 1.00 44.94 174 PRO A N 1
ATOM 1370 C CA . PRO A 1 174 ? -6.780 0.595 48.204 1.00 44.94 174 PRO A CA 1
ATOM 1371 C C . PRO A 1 174 ? -7.502 1.948 48.190 1.00 44.94 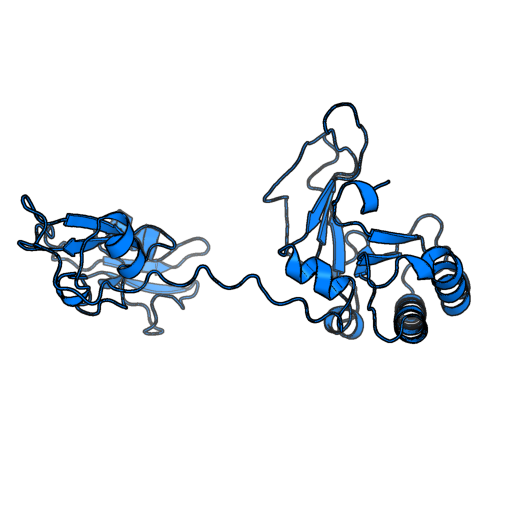174 PRO A C 1
ATOM 1373 O O . PRO A 1 174 ? -7.574 2.653 49.196 1.00 44.94 174 PRO A O 1
ATOM 1376 N N . GLN A 1 175 ? -8.003 2.338 47.017 1.00 51.78 175 GLN A N 1
ATOM 1377 C CA . GLN A 1 175 ? -8.863 3.504 46.874 1.00 51.78 175 GLN A CA 1
ATOM 1378 C C . GLN A 1 175 ? -10.129 3.298 47.722 1.00 51.78 175 GLN A C 1
ATOM 1380 O O . GLN A 1 175 ? -10.644 2.177 47.789 1.00 51.78 175 GLN A O 1
ATOM 1385 N N . PRO A 1 176 ? -10.644 4.356 48.375 1.00 47.97 176 PRO A N 1
ATOM 1386 C CA . PRO A 1 176 ? -11.909 4.276 49.084 1.00 47.97 176 PRO A CA 1
ATOM 1387 C C . PRO A 1 176 ? -12.987 3.797 48.112 1.00 47.97 176 PRO A C 1
ATOM 1389 O O . PRO A 1 176 ? -13.129 4.329 47.010 1.00 47.97 176 PRO A O 1
ATOM 1392 N N . THR A 1 177 ? -13.711 2.759 48.525 1.00 48.06 177 THR A N 1
ATOM 1393 C CA . THR A 1 177 ? -14.854 2.200 47.808 1.00 48.06 177 THR A CA 1
ATOM 1394 C C . THR A 1 177 ? -15.753 3.335 47.318 1.00 48.06 177 THR A C 1
ATOM 1396 O O . THR A 1 177 ? -16.126 4.184 48.135 1.00 48.06 177 THR A O 1
ATOM 1399 N N . PRO A 1 178 ? -16.124 3.373 46.023 1.00 47.25 178 PRO A N 1
ATOM 1400 C CA . PRO A 1 178 ? -17.115 4.321 45.546 1.00 47.25 178 PRO A CA 1
ATOM 1401 C C . PRO A 1 178 ? -18.362 4.202 46.420 1.00 47.25 178 PRO A C 1
ATOM 1403 O O . PRO A 1 178 ? -18.996 3.147 46.495 1.00 47.25 178 PRO A O 1
ATOM 1406 N N . SER A 1 179 ? -18.682 5.270 47.149 1.00 50.31 179 SER A N 1
ATOM 1407 C CA . SER A 1 179 ? -19.965 5.365 47.825 1.00 50.31 179 SER A CA 1
ATOM 1408 C C . SER A 1 179 ? -21.047 5.354 46.750 1.00 50.31 179 SER A C 1
ATOM 1410 O O . SER A 1 179 ? -20.935 6.109 45.788 1.00 50.31 179 SER A O 1
ATOM 1412 N N . THR A 1 180 ? -22.099 4.566 46.977 1.00 48.47 180 THR A N 1
ATOM 1413 C CA . THR A 1 180 ? -23.380 4.491 46.244 1.00 48.47 180 THR A CA 1
ATOM 1414 C C . THR A 1 180 ? -23.440 3.609 44.987 1.00 48.47 180 THR A C 1
ATOM 1416 O O . THR A 1 180 ? -23.105 4.043 43.898 1.00 48.47 180 THR A O 1
ATOM 1419 N N . GLY A 1 181 ? -24.002 2.400 45.168 1.00 59.09 181 GLY A N 1
ATOM 1420 C CA . GLY A 1 181 ? -24.643 1.574 44.132 1.00 59.09 181 GLY A CA 1
ATOM 1421 C C . GLY A 1 181 ? -23.676 0.863 43.189 1.00 59.09 181 GLY A C 1
ATOM 1422 O O . GLY A 1 181 ? -23.010 1.507 42.392 1.00 59.09 181 GLY A O 1
ATOM 1423 N N . GLY A 1 182 ? -23.600 -0.468 43.259 1.00 75.31 182 GLY A N 1
ATOM 1424 C CA . GLY A 1 182 ? -22.754 -1.250 42.355 1.00 75.31 182 GLY A CA 1
ATOM 1425 C C . GLY A 1 182 ? -22.979 -0.919 40.869 1.00 75.31 182 GLY A C 1
ATOM 1426 O O . GLY A 1 182 ? -24.067 -0.513 40.464 1.00 75.31 182 GLY A O 1
ATOM 1427 N N . ILE A 1 183 ? -21.943 -1.088 40.047 1.00 82.56 183 ILE A N 1
ATOM 1428 C CA . ILE A 1 183 ? -22.017 -0.875 38.594 1.00 82.56 183 ILE A CA 1
ATOM 1429 C C . ILE A 1 183 ? -22.664 -2.107 37.964 1.00 82.56 183 ILE A C 1
ATOM 1431 O O . ILE A 1 183 ? -22.373 -3.228 38.377 1.00 82.56 183 ILE A O 1
ATOM 1435 N N . SER A 1 184 ? -23.501 -1.901 36.948 1.00 87.00 184 SER A N 1
ATOM 1436 C CA . SER A 1 184 ? -23.987 -2.939 36.037 1.00 87.00 184 SER A CA 1
ATOM 1437 C C . SER A 1 184 ? -23.814 -2.434 34.608 1.00 87.00 184 SER A C 1
ATOM 1439 O O . SER A 1 184 ? -24.317 -1.361 34.275 1.00 87.00 184 SER A O 1
ATOM 1441 N N . HIS A 1 185 ? -23.062 -3.165 33.786 1.00 84.06 185 HIS A N 1
ATOM 1442 C CA . HIS A 1 185 ? -22.680 -2.748 32.436 1.00 84.06 185 HIS A CA 1
ATOM 1443 C C . HIS A 1 185 ? -22.898 -3.876 31.432 1.00 84.06 185 HIS A C 1
ATOM 1445 O O . HIS A 1 185 ? -22.528 -5.016 31.699 1.00 84.06 185 HIS A O 1
ATOM 1451 N N . VAL A 1 186 ? -23.478 -3.563 30.272 1.00 83.62 186 VAL A N 1
ATOM 1452 C CA . VAL A 1 186 ? -23.624 -4.512 29.158 1.00 83.62 186 VAL A CA 1
ATOM 1453 C C . VAL A 1 186 ? -22.412 -4.369 28.245 1.00 83.62 186 VAL A C 1
ATOM 1455 O O . VAL A 1 186 ? -22.274 -3.348 27.571 1.00 83.62 186 VAL A O 1
ATOM 1458 N N . MET A 1 187 ? -21.565 -5.396 28.198 1.00 78.12 187 MET A N 1
ATOM 1459 C CA . MET A 1 187 ? -20.336 -5.417 27.402 1.00 78.12 187 MET A CA 1
ATOM 1460 C C . MET A 1 187 ? -20.607 -5.112 25.922 1.00 78.12 187 MET A C 1
ATOM 1462 O O . MET A 1 187 ? -21.429 -5.773 25.285 1.00 78.12 187 MET A O 1
ATOM 1466 N N . GLN A 1 188 ? -19.883 -4.149 25.358 1.00 72.50 188 GLN A N 1
ATOM 1467 C CA . GLN A 1 188 ? -19.892 -3.795 23.938 1.00 72.50 188 GLN A CA 1
ATOM 1468 C C . GLN A 1 188 ? -18.671 -4.369 23.207 1.00 72.50 188 GLN A C 1
ATOM 1470 O O . GLN A 1 188 ? -17.724 -4.881 23.809 1.00 72.50 188 GLN A O 1
ATOM 1475 N N . TRP A 1 189 ? -18.689 -4.299 21.874 1.00 54.66 189 TRP A N 1
ATOM 1476 C CA . TRP A 1 189 ? -17.575 -4.771 21.052 1.00 54.66 189 TRP A CA 1
ATOM 1477 C C . TRP A 1 189 ? -16.292 -3.978 21.340 1.00 54.66 189 TRP A C 1
ATOM 1479 O O . TRP A 1 189 ? -16.282 -2.752 21.272 1.00 54.66 189 TRP A O 1
ATOM 1489 N N . GLY A 1 190 ? -15.208 -4.694 21.651 1.00 57.81 190 GLY A N 1
ATOM 1490 C CA . GLY A 1 190 ? -13.894 -4.112 21.944 1.00 57.81 190 GLY A CA 1
ATOM 1491 C C . GLY A 1 190 ? -13.702 -3.617 23.383 1.00 57.81 190 GLY A C 1
ATOM 1492 O O . GLY A 1 190 ? -12.598 -3.201 23.732 1.00 57.81 190 GLY A O 1
ATOM 1493 N N . GLU A 1 191 ? -14.730 -3.679 24.233 1.00 73.94 191 GLU A N 1
ATOM 1494 C CA . GLU A 1 191 ? -14.598 -3.333 25.649 1.00 73.94 191 GLU A CA 1
ATOM 1495 C C . GLU A 1 191 ? -13.911 -4.444 26.450 1.00 73.94 191 GLU A C 1
ATOM 1497 O O . GLU A 1 191 ? -13.965 -5.623 26.102 1.00 73.94 191 GLU A O 1
ATOM 1502 N N . THR A 1 192 ? -13.285 -4.062 27.564 1.00 81.56 192 THR A N 1
ATOM 1503 C CA . THR A 1 192 ? -12.666 -4.995 28.512 1.00 81.56 192 THR A CA 1
ATOM 1504 C C . THR A 1 192 ? -13.048 -4.627 29.939 1.00 81.56 192 THR A C 1
ATOM 1506 O O . THR A 1 192 ? -13.215 -3.444 30.229 1.00 81.56 192 THR A O 1
ATOM 1509 N N . ILE A 1 193 ? -13.126 -5.599 30.860 1.00 79.81 193 ILE A N 1
ATOM 1510 C CA . ILE A 1 193 ? -13.357 -5.308 32.294 1.00 79.81 193 ILE A CA 1
ATOM 1511 C C . ILE A 1 193 ? -12.306 -4.341 32.836 1.00 79.81 193 ILE A C 1
ATOM 1513 O O . ILE A 1 193 ? -12.602 -3.440 33.612 1.00 79.81 193 ILE A O 1
ATOM 1517 N N . TRP A 1 194 ? -11.074 -4.504 32.370 1.00 75.75 194 TRP A N 1
ATOM 1518 C CA . TRP A 1 194 ? -9.968 -3.629 32.696 1.00 75.75 194 TRP A CA 1
ATOM 1519 C C . TRP A 1 194 ? -10.218 -2.183 32.195 1.00 75.75 194 TRP A C 1
ATOM 1521 O O . TRP A 1 194 ? -10.057 -1.230 32.955 1.00 75.75 194 TRP A O 1
ATOM 1531 N N . GLY A 1 195 ? -10.736 -2.007 30.975 1.00 72.75 195 GLY A N 1
ATOM 1532 C CA . GLY A 1 195 ? -11.159 -0.704 30.449 1.00 72.75 195 GLY A CA 1
ATOM 1533 C C . GLY A 1 195 ? -12.336 -0.088 31.215 1.00 72.75 195 GLY A C 1
ATOM 1534 O O . GLY A 1 195 ? -12.328 1.114 31.474 1.00 72.75 195 GLY A O 1
ATOM 1535 N N . LEU A 1 196 ? -13.306 -0.900 31.649 1.00 78.12 196 LEU A N 1
ATOM 1536 C CA . LEU A 1 196 ? -14.418 -0.443 32.492 1.00 78.12 196 LEU A CA 1
ATOM 1537 C C . LEU A 1 196 ? -13.944 -0.031 33.890 1.00 78.12 196 LEU A C 1
ATOM 1539 O O . LEU A 1 196 ? -14.404 0.977 34.419 1.00 78.12 196 LEU A O 1
ATOM 1543 N N . ALA A 1 197 ? -12.991 -0.759 34.477 1.00 76.50 197 ALA A N 1
ATOM 1544 C CA . ALA A 1 197 ? -12.384 -0.404 35.758 1.00 76.50 197 ALA A CA 1
ATOM 1545 C C . ALA A 1 197 ? -11.706 0.972 35.702 1.00 76.50 197 ALA A C 1
ATOM 1547 O O . ALA A 1 197 ? -11.810 1.753 36.645 1.00 76.50 197 ALA A O 1
ATOM 1548 N N . VAL A 1 198 ? -11.079 1.311 34.574 1.00 70.50 198 VAL A N 1
ATOM 1549 C CA . VAL A 1 198 ? -10.544 2.658 34.336 1.00 70.50 198 VAL A CA 1
ATOM 1550 C C . VAL A 1 198 ? -11.656 3.680 34.149 1.00 70.50 198 VAL A C 1
ATOM 1552 O O . VAL A 1 198 ? -11.649 4.705 34.824 1.00 70.50 198 VAL A O 1
ATOM 1555 N N . ALA A 1 199 ? -12.611 3.405 33.258 1.00 73.19 199 ALA A N 1
ATOM 1556 C CA . ALA A 1 199 ? -13.676 4.343 32.908 1.00 73.19 199 ALA A CA 1
ATOM 1557 C C . ALA A 1 199 ? -14.548 4.722 34.114 1.00 73.19 199 ALA A C 1
ATOM 1559 O O . ALA A 1 199 ? -14.917 5.884 34.272 1.00 73.19 199 ALA A O 1
ATOM 1560 N N . TYR A 1 200 ? -14.844 3.751 34.979 1.00 78.00 200 TYR A N 1
ATOM 1561 C CA . TYR A 1 200 ? -15.675 3.939 36.165 1.00 78.00 200 TYR A CA 1
ATOM 1562 C C . TYR A 1 200 ? -14.885 4.177 37.455 1.00 78.00 200 TYR A C 1
ATOM 1564 O O . TYR A 1 200 ? -15.492 4.301 38.517 1.00 78.00 200 TYR A O 1
ATOM 1572 N N . ASN A 1 201 ? -13.551 4.222 37.388 1.00 75.75 201 ASN A N 1
ATOM 1573 C CA . ASN A 1 201 ? -12.680 4.225 38.565 1.00 75.75 201 ASN A CA 1
ATOM 1574 C C . ASN A 1 201 ? -13.048 3.113 39.578 1.00 75.75 201 ASN A C 1
ATOM 1576 O O . ASN A 1 201 ? -13.179 3.337 40.782 1.00 75.75 201 ASN A O 1
ATOM 1580 N N . ALA A 1 202 ? -13.267 1.905 39.060 1.00 79.69 202 ALA A N 1
ATOM 1581 C CA . ALA A 1 202 ? -13.848 0.765 39.755 1.00 79.69 202 ALA A CA 1
ATOM 1582 C C . ALA A 1 202 ? -12.795 -0.327 39.993 1.00 79.69 202 ALA A C 1
ATOM 1584 O O . ALA A 1 202 ? -12.719 -1.328 39.273 1.00 79.69 202 ALA A O 1
ATOM 1585 N N . TRP A 1 203 ? -11.976 -0.096 41.021 1.00 75.00 203 TRP A N 1
ATOM 1586 C CA . TRP A 1 203 ? -10.873 -0.956 41.454 1.00 75.00 203 TRP A CA 1
ATOM 1587 C C . TRP A 1 203 ? -11.059 -1.475 42.885 1.00 75.00 203 TRP A C 1
ATOM 1589 O O . TRP A 1 203 ? -11.484 -0.712 43.753 1.00 75.00 203 TRP A O 1
ATOM 1599 N N . PRO A 1 204 ? -10.628 -2.712 43.191 1.00 76.19 204 PRO A N 1
ATOM 1600 C CA . PRO A 1 204 ? -9.793 -3.597 42.369 1.00 76.19 204 PRO A CA 1
ATOM 1601 C C . PRO A 1 204 ? -10.587 -4.446 41.364 1.00 76.19 204 PRO A C 1
ATOM 1603 O O . PRO A 1 204 ? -11.785 -4.663 41.526 1.00 76.19 204 PRO A O 1
ATOM 1606 N N . LEU A 1 205 ? -9.901 -5.006 40.358 1.00 75.25 205 LEU A N 1
ATOM 1607 C CA . LEU A 1 205 ? -10.521 -5.906 39.372 1.00 75.25 205 LEU A CA 1
ATOM 1608 C C . LEU A 1 205 ? -11.239 -7.099 40.006 1.00 75.25 205 LEU A C 1
ATOM 1610 O O . LEU A 1 205 ? -12.256 -7.544 39.491 1.00 75.25 205 LEU A O 1
ATOM 1614 N N . SER A 1 206 ? -10.751 -7.583 41.148 1.00 76.94 206 SER A N 1
ATOM 1615 C CA . SER A 1 206 ? -11.354 -8.695 41.891 1.00 76.94 206 SER A CA 1
ATOM 1616 C C . SER A 1 206 ? -12.786 -8.435 42.374 1.00 76.94 206 SER A C 1
ATOM 1618 O O . SER A 1 206 ? -13.452 -9.376 42.791 1.00 76.94 206 SER A O 1
ATOM 1620 N N . MET A 1 207 ? -13.263 -7.188 42.327 1.00 81.12 207 MET A N 1
ATOM 1621 C CA . MET A 1 207 ? -14.641 -6.818 42.668 1.00 81.12 207 MET A CA 1
ATOM 1622 C C . MET A 1 207 ? -15.591 -6.837 41.461 1.00 81.12 207 MET A C 1
ATOM 1624 O O . MET A 1 207 ? -16.786 -6.583 41.634 1.00 81.12 207 MET A O 1
ATOM 1628 N N . TRP A 1 208 ? -15.083 -7.117 40.255 1.00 83.31 208 TRP A N 1
ATOM 1629 C CA . TRP A 1 208 ? -15.901 -7.329 39.066 1.00 83.31 208 TRP A CA 1
ATOM 1630 C C . TRP A 1 208 ? -16.386 -8.775 38.976 1.00 83.31 208 TRP A C 1
ATOM 1632 O O . TRP A 1 208 ? -15.634 -9.725 39.189 1.00 83.31 208 TRP A O 1
ATOM 1642 N N . HIS A 1 209 ? -17.640 -8.938 38.573 1.00 84.81 209 HIS A N 1
ATOM 1643 C CA . HIS A 1 209 ? -18.255 -10.223 38.276 1.00 84.81 209 HIS A CA 1
ATOM 1644 C C . HIS A 1 209 ? -18.649 -10.282 36.803 1.00 84.81 209 HIS A C 1
ATOM 1646 O O . HIS A 1 209 ? -19.317 -9.379 36.295 1.00 84.81 209 HIS A O 1
ATOM 1652 N N . THR A 1 210 ? -18.260 -11.368 36.138 1.00 80.62 210 THR A N 1
ATOM 1653 C CA . THR A 1 210 ? -18.683 -11.722 34.779 1.00 80.62 210 THR A CA 1
ATOM 1654 C C . THR A 1 210 ? -19.621 -12.933 34.824 1.00 80.62 210 THR A C 1
ATOM 1656 O O . THR A 1 210 ? -19.536 -13.731 35.764 1.00 80.62 210 THR A O 1
ATOM 1659 N N . PRO A 1 211 ? -20.489 -13.144 33.816 1.00 74.12 211 PRO A N 1
ATOM 1660 C CA . PRO A 1 211 ? -21.350 -14.329 33.763 1.00 74.12 211 PRO A CA 1
ATOM 1661 C C . PRO A 1 211 ? -20.590 -15.662 33.741 1.00 74.12 211 PRO A C 1
ATOM 1663 O O . PRO A 1 211 ? -21.106 -16.672 34.216 1.00 74.12 211 PRO A O 1
ATOM 1666 N N . SER A 1 212 ? -19.368 -15.674 33.202 1.00 68.06 212 SER A N 1
ATOM 1667 C CA . SER A 1 212 ? -18.508 -16.862 33.160 1.00 68.06 212 SER A CA 1
ATOM 1668 C C . SER A 1 212 ? -17.806 -17.156 34.492 1.00 68.06 212 SER A C 1
ATOM 1670 O O . SER A 1 212 ? -17.278 -18.253 34.665 1.00 68.06 212 SER A O 1
ATOM 1672 N N . GLY A 1 213 ? -17.759 -16.182 35.410 1.00 71.06 213 GLY A N 1
ATOM 1673 C CA . GLY A 1 213 ? -16.931 -16.221 36.617 1.00 71.06 213 GLY A CA 1
ATOM 1674 C C . GLY A 1 213 ? -15.439 -15.953 36.374 1.00 71.06 213 GLY A C 1
ATOM 1675 O O . GLY A 1 213 ? -14.689 -15.817 37.337 1.00 71.06 213 GLY A O 1
ATOM 1676 N N . ASP A 1 214 ? -15.008 -15.843 35.117 1.00 71.50 214 ASP A N 1
ATOM 1677 C CA . ASP A 1 214 ? -13.650 -15.472 34.728 1.00 71.50 214 ASP A CA 1
ATOM 1678 C C . ASP A 1 214 ? -13.658 -14.054 34.147 1.00 71.50 214 ASP A C 1
ATOM 1680 O O . ASP A 1 214 ? -14.329 -13.750 33.154 1.00 71.50 214 ASP A O 1
ATOM 1684 N N . ILE A 1 215 ? -12.896 -13.167 34.783 1.00 73.31 215 ILE A N 1
ATOM 1685 C CA . ILE A 1 215 ? -12.795 -11.758 34.409 1.00 73.31 215 ILE A CA 1
ATOM 1686 C C . ILE A 1 215 ? -12.160 -11.545 33.033 1.00 73.31 215 ILE A C 1
ATOM 1688 O O . ILE A 1 215 ? -12.299 -10.463 32.482 1.00 73.31 215 ILE A O 1
ATOM 1692 N N . ASN A 1 216 ? -11.491 -12.556 32.471 1.00 72.62 216 ASN A N 1
ATOM 1693 C CA . ASN A 1 216 ? -10.900 -12.528 31.133 1.00 72.62 216 ASN A CA 1
ATOM 1694 C C . ASN A 1 216 ? -11.765 -13.233 30.081 1.00 72.62 216 ASN A C 1
ATOM 1696 O O . ASN A 1 216 ? -11.390 -13.281 28.909 1.00 72.62 216 ASN A O 1
ATOM 1700 N N . ARG A 1 217 ? -12.916 -13.787 30.476 1.00 68.69 217 ARG A N 1
ATOM 1701 C CA . ARG A 1 217 ? -13.812 -14.521 29.584 1.00 68.69 217 ARG A CA 1
ATOM 1702 C C . ARG A 1 217 ? -15.204 -13.915 29.618 1.00 68.69 217 ARG A C 1
ATOM 1704 O O . ARG A 1 217 ? -16.057 -14.315 30.402 1.00 68.69 217 ARG A O 1
ATOM 1711 N N . TYR A 1 218 ? -15.436 -12.967 28.734 1.00 76.31 218 TYR A N 1
ATOM 1712 C CA . TYR A 1 218 ? -16.707 -12.275 28.574 1.00 76.31 218 TYR A CA 1
ATOM 1713 C C . TYR A 1 218 ? -16.944 -12.011 27.089 1.00 76.31 218 TYR A C 1
ATOM 1715 O O . TYR A 1 218 ? -16.015 -12.039 26.278 1.00 76.31 218 TYR A O 1
ATOM 1723 N N . TYR A 1 219 ? -18.195 -11.766 26.732 1.00 71.19 219 TYR A N 1
ATOM 1724 C CA . TYR A 1 219 ? -18.629 -11.555 25.359 1.00 71.19 219 TYR A CA 1
ATOM 1725 C C . TYR A 1 219 ? -19.515 -10.318 25.265 1.00 71.19 219 TYR A C 1
ATOM 1727 O O . TYR A 1 219 ? -20.098 -9.876 26.253 1.00 71.19 219 TYR A O 1
ATOM 1735 N N . VAL A 1 220 ? -19.643 -9.774 24.057 1.00 64.94 220 VAL A N 1
ATOM 1736 C CA . VAL A 1 220 ? -20.591 -8.689 23.782 1.00 64.94 220 VAL A CA 1
ATOM 1737 C C . VAL A 1 220 ? -21.995 -9.116 24.226 1.00 64.94 220 VAL A C 1
ATOM 1739 O O . VAL A 1 220 ? -22.438 -10.222 23.913 1.00 64.94 220 VAL A O 1
ATOM 1742 N N . GLY A 1 221 ? -22.683 -8.249 24.965 1.00 68.56 221 GLY A N 1
ATOM 1743 C CA . GLY A 1 221 ? -23.992 -8.507 25.561 1.00 68.56 221 GLY A CA 1
ATOM 1744 C C . GLY A 1 221 ? -23.960 -9.122 26.966 1.00 68.56 221 GLY A C 1
ATOM 1745 O O . GLY A 1 221 ? -25.002 -9.150 27.618 1.00 68.56 221 GLY A O 1
ATOM 1746 N N . ASP A 1 222 ? -22.806 -9.584 27.470 1.00 76.94 222 ASP A N 1
ATOM 1747 C CA . ASP A 1 222 ? -22.693 -10.000 28.874 1.00 76.94 222 ASP A CA 1
ATOM 1748 C C . ASP A 1 222 ? -22.963 -8.803 29.798 1.00 76.94 222 ASP A C 1
ATOM 1750 O O . ASP A 1 222 ? -22.420 -7.716 29.600 1.00 76.94 222 ASP A O 1
ATOM 1754 N N . VAL A 1 223 ? -23.766 -9.017 30.841 1.00 83.19 223 VAL A N 1
ATOM 1755 C CA . VAL A 1 223 ? -23.914 -8.052 31.936 1.00 83.19 223 VAL A CA 1
ATOM 1756 C C . VAL A 1 223 ? -22.826 -8.324 32.967 1.00 83.19 223 VAL A C 1
ATOM 1758 O O . VAL A 1 223 ? -22.770 -9.411 33.543 1.00 83.19 223 VAL A O 1
ATOM 1761 N N . VAL A 1 224 ? -21.974 -7.335 33.206 1.00 86.25 224 VAL A N 1
ATOM 1762 C CA . VAL A 1 224 ? -20.866 -7.395 34.162 1.00 86.25 224 VAL A CA 1
ATOM 1763 C C . VAL A 1 224 ? -21.117 -6.400 35.287 1.00 86.25 224 VAL A C 1
ATOM 1765 O O . VAL A 1 224 ? -21.651 -5.315 35.052 1.00 86.25 224 VAL A O 1
ATOM 1768 N N . THR A 1 225 ? -20.775 -6.765 36.523 1.00 88.19 225 THR A N 1
ATOM 1769 C CA . THR A 1 225 ? -21.126 -5.950 37.700 1.00 88.19 225 THR A CA 1
ATOM 1770 C C . THR A 1 225 ? -19.949 -5.696 38.624 1.00 88.19 225 THR A C 1
ATOM 1772 O O . THR A 1 225 ? -19.108 -6.576 38.767 1.00 88.19 225 THR A O 1
ATOM 1775 N N . TYR A 1 226 ? -19.933 -4.558 39.318 1.00 84.69 226 TYR A N 1
ATOM 1776 C CA . TYR A 1 226 ? -18.889 -4.186 40.280 1.00 84.69 226 TYR A CA 1
ATOM 1777 C C . TYR A 1 226 ? -19.488 -3.711 41.610 1.00 84.69 226 TYR A C 1
ATOM 1779 O O . TYR A 1 226 ? -20.362 -2.852 41.605 1.00 84.69 226 TYR A O 1
ATOM 1787 N N . GLY A 1 227 ? -18.999 -4.202 42.755 1.00 70.81 227 GLY A N 1
ATOM 1788 C CA . GLY A 1 227 ? -19.302 -3.593 44.066 1.00 70.81 227 GLY A CA 1
ATOM 1789 C C . GLY A 1 227 ? -20.613 -4.001 44.766 1.00 70.81 227 GLY A C 1
ATOM 1790 O O . GLY A 1 227 ? -20.992 -3.353 45.738 1.00 70.81 227 GLY A O 1
ATOM 1791 N N . GLY A 1 228 ? -21.271 -5.089 44.348 1.00 64.06 228 GLY A N 1
ATOM 1792 C CA . GLY A 1 228 ? -22.335 -5.763 45.113 1.00 64.06 228 GLY A CA 1
ATOM 1793 C C . GLY A 1 228 ? -23.707 -5.853 44.423 1.00 64.06 228 GLY A C 1
ATOM 1794 O O . GLY A 1 228 ? -24.195 -4.876 43.868 1.00 64.06 228 GLY A O 1
ATOM 1795 N N . GLY A 1 229 ? -24.330 -7.040 44.534 1.00 50.94 229 GLY A N 1
ATOM 1796 C CA . GLY A 1 229 ? -25.746 -7.332 44.258 1.00 50.94 229 GLY A CA 1
ATOM 1797 C C . GLY A 1 229 ? -26.139 -7.520 42.789 1.00 50.94 229 GLY A C 1
ATOM 1798 O O . GLY A 1 229 ? -26.730 -6.626 42.196 1.00 50.94 229 GLY A O 1
ATOM 1799 N N . SER A 1 230 ? -25.874 -8.698 42.214 1.00 46.59 230 SER A N 1
ATOM 1800 C CA . SER A 1 230 ? -26.279 -9.065 40.850 1.00 46.59 230 SER A CA 1
ATOM 1801 C C . SER A 1 230 ? -27.792 -8.914 40.625 1.00 46.59 230 SER A C 1
ATOM 1803 O O . SER A 1 230 ? -28.582 -9.680 41.168 1.00 46.59 230 SER A O 1
ATOM 1805 N N . THR A 1 231 ? -28.200 -7.997 39.747 1.00 46.66 231 THR A N 1
ATOM 1806 C CA . THR A 1 231 ? -29.540 -7.982 39.129 1.00 46.66 231 THR A CA 1
ATOM 1807 C C . THR A 1 231 ? -29.535 -8.728 37.795 1.00 46.66 231 THR A C 1
ATOM 1809 O O . THR A 1 231 ? -30.187 -8.319 36.838 1.00 46.66 231 THR A O 1
ATOM 1812 N N . ALA A 1 232 ? -28.777 -9.828 37.707 1.00 49.06 232 ALA A N 1
ATOM 1813 C CA . ALA A 1 232 ? -28.797 -10.677 36.526 1.00 49.06 232 ALA A CA 1
ATOM 1814 C C . ALA A 1 232 ? -30.211 -11.249 36.365 1.00 49.06 232 ALA A C 1
ATOM 1816 O O . ALA A 1 232 ? -30.645 -12.093 37.152 1.00 49.06 232 ALA A O 1
ATOM 1817 N N . THR A 1 233 ? -30.939 -10.758 35.364 1.00 47.22 233 THR A N 1
ATOM 1818 C CA . THR A 1 233 ? -32.208 -11.340 34.936 1.00 47.22 233 THR A CA 1
ATOM 1819 C C . THR A 1 233 ? -31.963 -12.826 34.653 1.00 47.22 233 THR A C 1
ATOM 1821 O O . THR A 1 233 ? -31.049 -13.135 33.883 1.00 47.22 233 THR A O 1
ATOM 1824 N N . PRO A 1 234 ? -32.703 -13.758 35.283 1.00 51.81 234 PRO A N 1
ATOM 1825 C CA . PRO A 1 234 ? -32.523 -15.181 35.036 1.00 51.81 234 PRO A CA 1
ATOM 1826 C C . PRO A 1 234 ? -32.657 -15.465 33.541 1.00 51.81 234 PRO A C 1
ATOM 1828 O O . PRO A 1 234 ? -33.637 -15.045 32.921 1.00 51.81 234 PRO A O 1
ATOM 1831 N N . ALA A 1 235 ? -31.675 -16.165 32.972 1.00 53.38 235 ALA A N 1
ATOM 1832 C CA . ALA A 1 235 ? -31.788 -16.660 31.609 1.00 53.38 235 ALA A CA 1
ATOM 1833 C C . ALA A 1 235 ? -33.043 -17.553 31.501 1.00 53.38 235 ALA A C 1
ATOM 1835 O O . ALA A 1 235 ? -33.380 -18.244 32.473 1.00 53.38 235 ALA A O 1
ATOM 1836 N N . PRO A 1 236 ? -33.750 -17.547 30.358 1.00 58.84 236 PRO A N 1
ATOM 1837 C CA . PRO A 1 236 ? -34.881 -18.442 30.140 1.00 58.84 236 PRO A CA 1
ATOM 1838 C C . PRO A 1 236 ? -34.478 -19.901 30.413 1.00 58.84 236 PRO A C 1
ATOM 1840 O O . PRO A 1 236 ? -33.390 -20.328 30.048 1.00 58.84 236 PRO A O 1
ATOM 1843 N N . SER A 1 237 ? -35.333 -20.691 31.068 1.00 57.81 237 SER A N 1
ATOM 1844 C CA . SER A 1 237 ? -35.001 -22.074 31.468 1.00 57.81 237 SER A CA 1
ATOM 1845 C C . SER A 1 237 ? -35.097 -23.103 30.332 1.00 57.81 237 SER A C 1
ATOM 1847 O O . SER A 1 237 ? -34.821 -24.288 30.534 1.00 57.81 237 SER A O 1
ATOM 1849 N N . THR A 1 238 ? -35.497 -22.670 29.137 1.00 71.00 238 THR A N 1
ATOM 1850 C CA . THR A 1 238 ? -35.674 -23.517 27.955 1.00 71.00 238 THR A CA 1
ATOM 1851 C C . THR A 1 238 ? -34.590 -23.211 26.932 1.00 71.00 238 THR A C 1
ATOM 1853 O O . THR A 1 238 ? -34.639 -22.173 26.267 1.00 71.00 238 THR A O 1
ATOM 1856 N N . GLY A 1 239 ? -33.620 -24.116 26.800 1.00 82.75 239 GLY A N 1
ATOM 1857 C CA . GLY A 1 239 ? -32.545 -23.975 25.822 1.00 82.75 239 GLY A CA 1
ATOM 1858 C C . GLY A 1 239 ? -33.075 -23.828 24.393 1.00 82.75 239 GLY A C 1
ATOM 1859 O O . GLY A 1 239 ? -34.049 -24.480 24.015 1.00 82.75 239 GLY A O 1
ATOM 1860 N N . VAL A 1 240 ? -32.430 -22.973 23.605 1.00 89.38 240 VAL A N 1
ATOM 1861 C CA . VAL A 1 240 ? -32.763 -22.718 22.195 1.00 89.38 240 VAL A CA 1
ATOM 1862 C C . VAL A 1 240 ? -31.601 -23.142 21.311 1.00 89.38 240 VAL A C 1
ATOM 1864 O O . VAL A 1 240 ? -30.444 -22.913 21.660 1.00 89.38 240 VAL A O 1
ATOM 1867 N N . SER A 1 241 ? -31.896 -23.740 20.158 1.00 92.94 241 SER A N 1
ATOM 1868 C CA . SER A 1 241 ? -30.875 -24.172 19.200 1.00 92.94 241 SER A CA 1
ATOM 1869 C C . SER A 1 241 ? -31.211 -23.719 17.786 1.00 92.94 241 SER A C 1
ATOM 1871 O O . SER A 1 241 ? -32.380 -23.661 17.408 1.00 92.94 241 SER A O 1
ATOM 1873 N N . LYS A 1 242 ? -30.178 -23.441 16.991 1.00 91.19 242 LYS A N 1
ATOM 1874 C CA . LYS A 1 242 ? -30.297 -23.103 15.569 1.00 91.19 242 LYS A CA 1
ATOM 1875 C C . LYS A 1 242 ? -29.107 -23.660 14.796 1.00 91.19 242 LYS A C 1
ATOM 1877 O O . LYS A 1 242 ? -27.979 -23.606 15.273 1.00 91.19 242 LYS A O 1
ATOM 1882 N N . THR A 1 243 ? -29.355 -24.155 13.586 1.00 93.50 243 THR A N 1
ATOM 1883 C CA . THR A 1 243 ? -28.298 -24.401 12.597 1.00 93.50 243 THR A CA 1
ATOM 1884 C C . THR A 1 243 ? -27.922 -23.079 11.936 1.00 93.50 243 THR A C 1
ATOM 1886 O O . THR A 1 243 ? -28.778 -22.428 11.337 1.00 93.50 243 THR A O 1
ATOM 1889 N N . LEU A 1 244 ? -26.661 -22.675 12.063 1.00 81.94 244 LEU A N 1
ATOM 1890 C CA . LEU A 1 244 ? -26.154 -21.411 11.542 1.00 81.94 244 LEU A CA 1
ATOM 1891 C C . LEU A 1 244 ? -26.163 -21.404 10.010 1.00 81.94 244 LEU A C 1
ATOM 1893 O O . LEU A 1 244 ? -25.690 -22.338 9.362 1.00 81.94 244 LEU A O 1
ATOM 1897 N N . GLN A 1 245 ? -26.688 -20.332 9.432 1.00 80.00 245 GLN A N 1
ATOM 1898 C CA . GLN A 1 245 ? -26.697 -20.049 8.002 1.00 80.00 245 GLN A CA 1
ATOM 1899 C C . GLN A 1 245 ? -25.679 -18.952 7.668 1.00 80.00 245 GLN A C 1
ATOM 1901 O O . GLN A 1 245 ? -25.103 -18.314 8.549 1.00 80.00 245 GLN A O 1
ATOM 1906 N N . TRP A 1 246 ? -25.425 -18.733 6.377 1.00 68.38 246 TRP A N 1
ATOM 1907 C CA . TRP A 1 246 ? -24.534 -17.657 5.948 1.00 68.38 246 TRP A CA 1
ATOM 1908 C C . TRP A 1 246 ? -25.071 -16.297 6.416 1.00 68.38 246 TRP A C 1
ATOM 1910 O O . TRP A 1 246 ? -26.217 -15.955 6.130 1.00 68.38 246 TRP A O 1
ATOM 1920 N N . GLY A 1 247 ? -24.239 -15.541 7.135 1.00 69.75 247 GLY A N 1
ATOM 1921 C CA . GLY A 1 247 ? -24.602 -14.248 7.723 1.00 69.75 247 GLY A CA 1
ATOM 1922 C C . GLY A 1 247 ? -25.145 -14.317 9.154 1.00 69.75 247 GLY A C 1
ATOM 1923 O O . GLY A 1 247 ? -25.264 -13.273 9.784 1.00 69.75 247 GLY A O 1
ATOM 1924 N N . ASP A 1 248 ? -25.421 -15.508 9.694 1.00 73.00 248 ASP A N 1
ATOM 1925 C CA . ASP A 1 248 ? -25.776 -15.642 11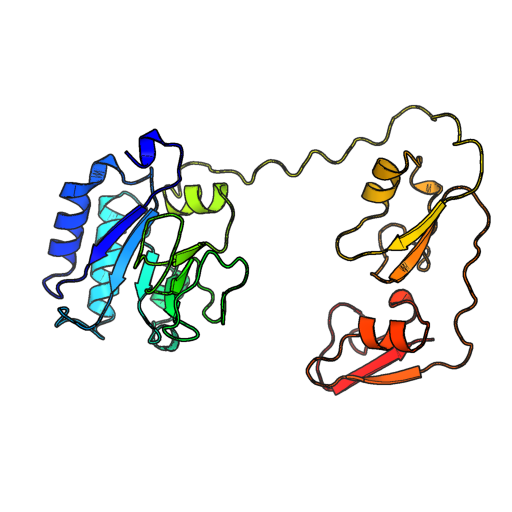.106 1.00 73.00 248 ASP A CA 1
ATOM 1926 C C . ASP A 1 248 ? -24.560 -15.436 12.009 1.00 73.00 248 ASP A C 1
ATOM 1928 O O . ASP A 1 248 ? -23.469 -15.948 11.744 1.00 73.00 248 ASP A O 1
ATOM 1932 N N . THR A 1 249 ? -24.783 -14.779 13.145 1.00 79.94 249 THR A N 1
ATOM 1933 C CA . THR A 1 249 ? -23.822 -14.755 14.246 1.00 79.94 249 THR A CA 1
ATOM 1934 C C . THR A 1 249 ? -24.420 -15.415 15.483 1.00 79.94 249 THR A C 1
ATOM 1936 O O . THR A 1 249 ? -25.626 -15.347 15.741 1.00 79.94 249 THR A O 1
ATOM 1939 N N . VAL A 1 250 ? -23.567 -16.044 16.296 1.00 81.38 250 VAL A N 1
ATOM 1940 C CA . VAL A 1 250 ? -23.977 -16.536 17.623 1.00 81.38 250 VAL A CA 1
ATOM 1941 C C . VAL A 1 250 ? -24.513 -15.387 18.484 1.00 81.38 250 VAL A C 1
ATOM 1943 O O . VAL A 1 250 ? -25.419 -15.597 19.284 1.00 81.38 250 VAL A O 1
ATOM 1946 N N . TRP A 1 251 ? -23.986 -14.174 18.301 1.00 78.25 251 TRP A N 1
ATOM 1947 C CA . TRP A 1 251 ? -24.411 -12.984 19.032 1.00 78.25 251 TRP A CA 1
ATOM 1948 C C . TRP A 1 251 ? -25.853 -12.576 18.710 1.00 78.25 251 TRP A C 1
ATOM 1950 O O . TRP A 1 251 ? -26.655 -12.423 19.634 1.00 78.25 251 TRP A O 1
ATOM 1960 N N . ASP A 1 252 ? -26.207 -12.473 17.426 1.00 77.31 252 ASP A N 1
ATOM 1961 C CA . ASP A 1 252 ? -27.574 -12.153 16.990 1.00 77.31 252 ASP A CA 1
ATOM 1962 C C . ASP A 1 252 ? -28.560 -13.222 17.475 1.00 77.31 252 ASP A C 1
ATOM 1964 O O . ASP A 1 252 ? -29.652 -12.920 17.969 1.00 77.31 252 ASP A O 1
ATOM 1968 N N . PHE A 1 253 ? -28.160 -14.494 17.385 1.00 83.19 253 PHE A N 1
ATOM 1969 C CA . PHE A 1 253 ? -28.970 -15.614 17.852 1.00 83.19 253 PHE A CA 1
ATOM 1970 C C . PHE A 1 253 ? -29.194 -15.586 19.371 1.00 83.19 253 PHE A C 1
ATOM 1972 O O . PHE A 1 253 ? -30.333 -15.713 19.818 1.00 83.19 253 PHE A O 1
ATOM 1979 N N . ALA A 1 254 ? -28.140 -15.383 20.163 1.00 80.62 254 ALA A N 1
ATOM 1980 C CA . ALA A 1 254 ? -28.228 -15.327 21.620 1.00 80.62 254 ALA A CA 1
ATOM 1981 C C . ALA A 1 254 ? -29.100 -14.149 22.079 1.00 80.62 254 ALA A C 1
ATOM 1983 O O . ALA A 1 254 ? -30.062 -14.333 22.828 1.00 80.62 254 ALA A O 1
ATOM 1984 N N . THR A 1 255 ? -28.819 -12.956 21.549 1.00 75.62 255 THR A N 1
ATOM 1985 C CA . THR A 1 255 ? -29.489 -11.709 21.938 1.00 75.62 255 THR A CA 1
ATOM 1986 C C . THR A 1 255 ? -30.974 -11.736 21.583 1.00 75.62 255 THR A C 1
ATOM 1988 O O . THR A 1 255 ? -31.808 -11.365 22.409 1.00 75.62 255 THR A O 1
ATOM 1991 N N . SER A 1 256 ? -31.333 -12.250 20.399 1.00 79.38 256 SER A N 1
ATOM 1992 C CA . SER A 1 256 ? -32.741 -12.394 19.986 1.00 79.38 256 SER A CA 1
ATOM 1993 C C . SER A 1 256 ? -33.555 -13.346 20.870 1.00 79.38 256 SER A C 1
ATOM 1995 O O . SER A 1 256 ? -34.780 -13.249 20.891 1.00 79.38 256 SER A O 1
ATOM 1997 N N . HIS A 1 257 ? -32.893 -14.218 21.636 1.00 80.75 257 HIS A N 1
ATOM 1998 C CA . HIS A 1 257 ? -33.528 -15.161 22.559 1.00 80.75 257 HIS A CA 1
ATOM 1999 C C . HIS A 1 257 ? -33.272 -14.830 24.038 1.00 80.75 257 HIS A C 1
ATOM 2001 O O . HIS A 1 257 ? -33.584 -15.641 24.910 1.00 80.75 257 HIS A O 1
ATOM 2007 N N . GLY A 1 258 ? -32.723 -13.648 24.340 1.00 74.69 258 GLY A N 1
ATOM 2008 C CA . GLY A 1 258 ? -32.481 -13.200 25.714 1.00 74.69 258 GLY A CA 1
ATOM 2009 C C . GLY A 1 258 ? -31.348 -13.937 26.435 1.00 74.69 258 GLY A C 1
ATOM 2010 O O . GLY A 1 258 ? -31.302 -13.928 27.665 1.00 74.69 258 GLY A O 1
ATOM 2011 N N . TYR A 1 259 ? -30.441 -14.574 25.693 1.00 77.69 259 TYR A N 1
ATOM 2012 C CA . TYR A 1 259 ? -29.241 -15.204 26.232 1.00 77.69 259 TYR A CA 1
ATOM 2013 C C . TYR A 1 259 ? -28.019 -14.316 26.029 1.00 77.69 259 TYR A C 1
ATOM 2015 O O . TYR A 1 259 ? -27.866 -13.652 25.005 1.00 77.69 259 TYR A O 1
ATOM 2023 N N . SER A 1 260 ? -27.095 -14.375 26.982 1.00 73.12 260 SER A N 1
ATOM 2024 C CA . SER A 1 260 ? -25.732 -13.928 26.743 1.00 73.12 260 SER A CA 1
ATOM 2025 C C . SER A 1 260 ? -24.963 -14.977 25.933 1.00 73.12 260 SER A C 1
ATOM 2027 O O . SER A 1 260 ? -25.210 -16.177 26.059 1.00 73.12 260 SER A O 1
ATOM 2029 N N . VAL A 1 261 ? -23.988 -14.559 25.120 1.00 75.25 261 VAL A N 1
ATOM 2030 C CA . VAL A 1 261 ? -23.182 -15.488 24.297 1.00 75.25 261 VAL A CA 1
ATOM 2031 C C . VAL A 1 261 ? -22.430 -16.515 25.155 1.00 75.25 261 VAL A C 1
ATOM 2033 O O . VAL A 1 261 ? -22.227 -17.649 24.727 1.00 75.25 261 VAL A O 1
ATOM 2036 N N . SER A 1 262 ? -22.086 -16.168 26.400 1.00 74.69 262 SER A N 1
ATOM 2037 C CA . SER A 1 262 ? -21.489 -17.083 27.387 1.00 74.69 262 SER A CA 1
ATOM 2038 C C . SER A 1 262 ? -22.371 -18.294 27.731 1.00 74.69 262 SER A C 1
ATOM 2040 O O . SER A 1 262 ? -21.855 -19.314 28.187 1.00 74.69 262 SER A O 1
ATOM 2042 N N . ARG A 1 263 ? -23.684 -18.204 27.492 1.00 80.25 263 ARG A N 1
ATOM 2043 C CA . ARG A 1 263 ? -24.658 -19.297 27.650 1.00 80.25 263 ARG A CA 1
ATOM 2044 C C . ARG A 1 263 ? -24.807 -20.152 26.396 1.00 80.25 263 ARG A C 1
ATOM 2046 O O . ARG A 1 263 ? -25.586 -21.101 26.396 1.00 80.25 263 ARG A O 1
ATOM 2053 N N . CYS A 1 264 ? -24.070 -19.838 25.335 1.00 85.38 264 CYS A N 1
ATOM 2054 C CA . CYS A 1 264 ? -24.141 -20.536 24.066 1.00 85.38 264 CYS A CA 1
ATOM 2055 C C . CYS A 1 264 ? -22.951 -21.477 23.859 1.00 85.38 264 CYS A C 1
ATOM 2057 O O . CYS A 1 264 ? -21.812 -21.196 24.227 1.00 85.38 264 CYS A O 1
ATOM 2059 N N . THR A 1 265 ? -23.221 -22.609 23.221 1.00 87.06 265 THR A N 1
ATOM 2060 C CA . THR A 1 265 ? -22.232 -23.613 22.832 1.00 87.06 265 THR A CA 1
ATOM 2061 C C . THR A 1 265 ? -22.338 -23.904 21.345 1.00 87.06 265 THR A C 1
ATOM 2063 O O . THR A 1 265 ? -23.442 -23.980 20.806 1.00 87.06 265 THR A O 1
ATOM 2066 N N . VAL A 1 266 ? -21.188 -24.115 20.712 1.00 85.56 266 VAL A N 1
ATOM 2067 C CA . VAL A 1 266 ? -21.032 -24.547 19.315 1.00 85.56 266 VAL A CA 1
ATOM 2068 C C . VAL A 1 266 ? -20.189 -25.830 19.271 1.00 85.56 266 VAL A C 1
ATOM 2070 O O . VAL A 1 266 ? -19.473 -26.101 20.242 1.00 85.56 266 VAL A O 1
ATOM 2073 N N . PRO A 1 267 ? -20.226 -26.619 18.179 1.00 80.50 267 PRO A N 1
ATOM 2074 C CA . PRO A 1 267 ? -19.545 -27.917 18.101 1.00 80.50 267 PRO A CA 1
ATOM 2075 C C . PRO A 1 267 ? -18.032 -27.855 18.331 1.00 80.50 267 PRO A C 1
ATOM 2077 O O . PRO A 1 267 ? -17.460 -28.769 18.917 1.00 80.50 267 PRO A O 1
ATOM 2080 N N . SER A 1 268 ? -17.383 -26.761 17.921 1.00 77.50 268 SER A N 1
ATOM 2081 C CA . SER A 1 268 ? -15.943 -26.551 18.120 1.00 77.50 268 SER A CA 1
ATOM 2082 C C . SER A 1 268 ? -15.541 -26.388 19.593 1.00 77.50 268 SER A C 1
ATOM 2084 O O . SER A 1 268 ? -14.354 -26.427 19.914 1.00 77.50 268 SER A O 1
ATOM 2086 N N . GLY A 1 269 ? -16.502 -26.125 20.488 1.00 74.75 269 GLY A N 1
ATOM 2087 C CA . GLY A 1 269 ? -16.258 -25.729 21.877 1.00 74.75 269 GLY A CA 1
ATOM 2088 C C . GLY A 1 269 ? -15.701 -24.308 22.040 1.00 74.75 269 GLY A C 1
ATOM 2089 O O . GLY A 1 269 ? -15.649 -23.798 23.160 1.00 74.75 269 GLY A O 1
ATOM 2090 N N . ASN A 1 270 ? -15.330 -23.639 20.945 1.00 73.31 270 ASN A N 1
ATOM 2091 C CA . ASN A 1 270 ? -14.873 -22.258 20.932 1.00 73.31 270 ASN A CA 1
ATOM 2092 C C . ASN A 1 270 ? -15.931 -21.381 20.259 1.00 73.31 270 ASN A C 1
ATOM 2094 O O . ASN A 1 270 ? -16.089 -21.401 19.043 1.00 73.31 270 ASN A O 1
ATOM 2098 N N . ILE A 1 271 ? -16.623 -20.564 21.052 1.00 72.50 271 ILE A N 1
ATOM 2099 C CA . ILE A 1 271 ? -17.725 -19.716 20.578 1.00 72.50 271 ILE A CA 1
ATOM 2100 C C . ILE A 1 271 ? -17.295 -18.630 19.577 1.00 72.50 271 ILE A C 1
ATOM 2102 O O . ILE A 1 271 ? -18.148 -18.025 18.940 1.00 72.50 271 ILE A O 1
ATOM 2106 N N . ASN A 1 272 ? -15.987 -18.415 19.400 1.00 68.31 272 ASN A N 1
ATOM 2107 C CA . ASN A 1 272 ? -15.421 -17.527 18.382 1.00 68.31 272 ASN A CA 1
ATOM 2108 C C . ASN A 1 272 ? -15.057 -18.257 17.074 1.00 68.31 272 ASN A C 1
ATOM 2110 O O . ASN A 1 272 ? -14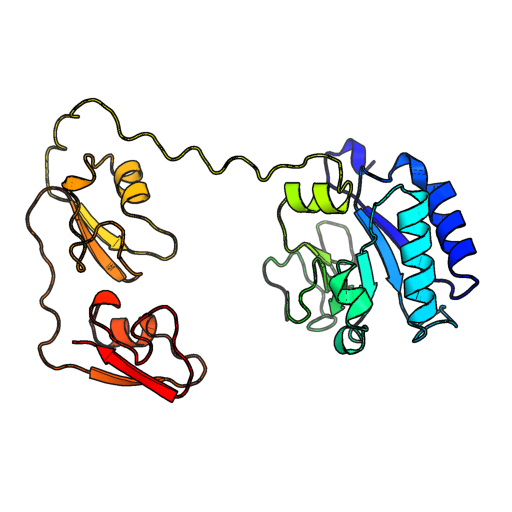.604 -17.620 16.128 1.00 68.31 272 ASN A O 1
ATOM 2114 N N . VAL A 1 273 ? -15.205 -19.585 17.021 1.00 71.81 273 VAL A N 1
ATOM 2115 C CA . VAL A 1 273 ? -14.865 -20.425 15.865 1.00 71.81 273 VAL A CA 1
ATOM 2116 C C . VAL A 1 273 ? -16.057 -21.321 15.552 1.00 71.81 273 VAL A C 1
ATOM 2118 O O . VAL A 1 273 ? -16.197 -22.404 16.115 1.00 71.81 273 VAL A O 1
ATOM 2121 N N . TYR A 1 274 ? -16.927 -20.863 14.662 1.00 78.88 274 TYR A N 1
ATOM 2122 C CA . TYR A 1 274 ? -18.101 -21.596 14.194 1.00 78.88 274 TYR A CA 1
ATOM 2123 C C . TYR A 1 274 ? -18.285 -21.388 12.693 1.00 78.88 274 TYR A C 1
ATOM 2125 O O . TYR A 1 274 ? -17.848 -20.380 12.135 1.00 78.88 274 TYR A O 1
ATOM 2133 N N . TYR A 1 275 ? -18.932 -22.348 12.043 1.00 79.94 275 TYR A N 1
ATOM 2134 C CA . TYR A 1 275 ? -19.116 -22.383 10.597 1.00 79.94 275 TYR A CA 1
ATOM 2135 C C . TYR A 1 275 ? -20.595 -22.461 10.220 1.00 79.94 275 TYR A C 1
ATOM 2137 O O . TYR A 1 275 ? -21.455 -22.843 11.014 1.00 79.94 275 TYR A O 1
ATOM 2145 N N . VAL A 1 276 ? -20.895 -22.121 8.966 1.00 79.88 276 VAL A N 1
ATOM 2146 C CA . VAL A 1 276 ? -22.214 -22.386 8.381 1.00 79.88 276 VAL A CA 1
ATOM 2147 C C . VAL A 1 276 ? -22.495 -23.889 8.462 1.00 79.88 276 VAL A C 1
ATOM 2149 O O . VAL A 1 276 ? -21.664 -24.698 8.055 1.00 79.88 276 VAL A O 1
ATOM 2152 N N . GLY A 1 277 ? -23.666 -24.253 8.982 1.00 80.88 277 GLY A N 1
ATOM 2153 C CA . GLY A 1 277 ? -24.065 -25.633 9.252 1.00 80.88 277 GLY A CA 1
ATOM 2154 C C . GLY A 1 277 ? -23.842 -26.090 10.697 1.00 80.88 277 GLY A C 1
ATOM 2155 O O . GLY A 1 277 ? -24.427 -27.100 11.091 1.00 80.88 277 GLY A O 1
ATOM 2156 N N . ASP A 1 278 ? -23.080 -25.352 11.511 1.00 89.00 278 ASP A N 1
ATOM 2157 C CA . ASP A 1 278 ? -22.936 -25.666 12.935 1.00 89.00 278 ASP A CA 1
ATOM 2158 C C . ASP A 1 278 ? -24.244 -25.415 13.690 1.00 89.00 278 ASP A C 1
ATOM 2160 O O . ASP A 1 278 ? -24.969 -24.456 13.422 1.00 89.00 278 ASP A O 1
ATOM 2164 N N . VAL A 1 279 ? -24.536 -26.258 14.682 1.00 92.19 279 VAL A N 1
ATOM 2165 C CA . VAL A 1 279 ? -25.665 -26.040 15.592 1.00 92.19 279 VAL A CA 1
ATOM 2166 C C . VAL A 1 279 ? -25.186 -25.253 16.806 1.00 92.19 279 VAL A C 1
ATOM 2168 O O . VAL A 1 279 ? -24.446 -25.775 17.640 1.00 92.19 279 VAL A O 1
ATOM 2171 N N . VAL A 1 280 ? -25.641 -24.007 16.927 1.00 91.56 280 VAL A N 1
ATOM 2172 C CA . VAL A 1 280 ? -25.507 -23.226 18.160 1.00 91.56 280 VAL A CA 1
ATOM 2173 C C . VAL A 1 280 ? -26.644 -23.588 19.110 1.00 91.56 280 VAL A C 1
ATOM 2175 O O . VAL A 1 280 ? -27.785 -23.755 18.684 1.00 91.56 280 VAL A O 1
ATOM 2178 N N . THR A 1 281 ? -26.342 -23.730 20.400 1.00 92.25 281 THR A N 1
ATOM 2179 C CA . THR A 1 281 ? -27.335 -23.955 21.464 1.00 92.25 281 THR A CA 1
ATOM 2180 C C . THR A 1 281 ? -27.082 -22.999 22.618 1.00 92.25 281 THR A C 1
ATOM 2182 O O . THR A 1 281 ? -25.972 -23.009 23.133 1.00 92.25 281 THR A O 1
ATOM 2185 N N . CYS A 1 282 ? -28.081 -22.223 23.043 1.00 88.12 282 CYS A N 1
ATOM 2186 C CA . CYS A 1 282 ? -28.004 -21.306 24.185 1.00 88.12 282 CYS A CA 1
ATOM 2187 C C . CYS A 1 282 ? -28.916 -21.777 25.325 1.00 88.12 282 CYS A C 1
ATOM 2189 O O . CYS A 1 282 ? -30.078 -22.095 25.064 1.00 88.12 282 CYS A O 1
ATOM 2191 N N . ARG A 1 283 ? -28.393 -21.872 26.556 1.00 85.06 283 ARG A N 1
ATOM 2192 C CA . ARG A 1 283 ? -29.108 -22.358 27.752 1.00 85.06 283 ARG A CA 1
ATOM 2193 C C . ARG A 1 283 ? -28.461 -21.922 29.069 1.00 85.06 283 ARG A C 1
ATOM 2195 O O . ARG A 1 283 ? -27.230 -21.704 29.098 1.00 85.06 283 ARG A O 1
#